Protein 3GMY (pdb70)

B-factor: mean 11.04, std 7.56, range [2.03, 49.95]

Organism: Streptomyces clavuligerus (NCBI:txid1901)

Solvent-accessible surface area: 13844 Å² total

Nearest PDB structures (foldseek):
  3gmy-assembly2_B  TM=1.002E+00  e=1.169E-27  Streptomyces clavuligerus
  3gmw-assembly1_B  TM=9.503E-01  e=1.373E-15  Streptomyces exfoliatus
  3e2k-assembly2_C  TM=8.449E-01  e=1.533E-11  Streptomyces clavuligerus
  2g2u-assembly1_B  TM=8.322E-01  e=1.092E-11  Streptomyces clavuligerus
  3e2k-assembly1_D  TM=8.344E-01  e=2.277E-11  Streptomyces clavuligerus

Secondary structure (DSSP, 8-state):
-----HHHHHH-----HHHHHHHHTHHHHEEE-SS-EEEESSS-TTSSEEEEEE-TTS-EEEEE---S--SS---HHHHTT-----HHHHHHHS-GGG-EEEEEE-TTTTS--S-EEEEEEESSSSTT--EEEEEEETTEEEEEEESS--/-----HHHHHH-----HHHHHHHHTHHHHEEE-SS-EEEESSS-TTSSEEEEEE-TTS-EEEEE---S--SS---HHHHHT-----HHHHHHHS-GGG-EEEEEE-TTTTS-TT-EEEEEEESSSSTT--EEEEEEETTEEEEEEEES--

Structure (mmCIF, N/CA/C/O backbone):
data_3GMY
#
_entry.id   3GMY
#
_cell.length_a   101.167
_cell.length_b   67.195
_cell.length_c   41.208
_cell.angle_alpha   90.00
_cell.angle_beta   90.00
_cell.angle_gamma   90.00
#
_symmetry.space_group_name_H-M   'P 21 21 21'
#
loop_
_entity.id
_entity.type
_entity.pdbx_description
1 polymer BLP
2 water water
#
loop_
_atom_site.group_PDB
_atom_site.id
_atom_site.type_symbol
_atom_site.label_atom_id
_atom_site.label_alt_id
_atom_site.label_comp_id
_atom_site.label_asym_id
_atom_site.label_entity_id
_atom_site.label_seq_id
_atom_site.pdbx_PDB_ins_code
_atom_site.Cartn_x
_atom_site.Cartn_y
_atom_site.Cartn_z
_atom_site.occupancy
_atom_site.B_iso_or_equiv
_atom_site.auth_seq_id
_atom_site.auth_comp_id
_atom_site.auth_asym_id
_atom_site.auth_atom_id
_atom_site.pdbx_PDB_model_num
ATOM 1 N N . TYR A 1 1 ? -1.995 -9.057 7.138 1.00 14.72 1 TYR A N 1
ATOM 2 C CA . TYR A 1 1 ? -1.913 -9.629 5.733 1.00 11.68 1 TYR A CA 1
ATOM 3 C C . TYR A 1 1 ? -2.618 -8.708 4.750 1.00 14.76 1 TYR A C 1
ATOM 4 O O . TYR A 1 1 ? -3.495 -7.907 5.122 1.00 14.27 1 TYR A O 1
ATOM 13 N N . THR A 1 2 ? -2.264 -8.872 3.471 1.00 13.75 2 THR A N 1
ATOM 14 C CA . THR A 1 2 ? -2.760 -8.007 2.418 1.00 12.69 2 THR A CA 1
ATOM 15 C C . THR A 1 2 ? -2.587 -8.560 1.031 1.00 11.91 2 THR A C 1
ATOM 16 O O . THR A 1 2 ? -1.682 -9.350 0.785 1.00 11.26 2 THR A O 1
ATOM 20 N N . GLY A 1 3 ? -3.442 -8.102 0.107 1.00 11.22 3 GLY A N 1
ATOM 21 C CA . GLY A 1 3 ? -3.200 -8.276 -1.323 1.00 11.96 3 GLY A CA 1
ATOM 22 C C . GLY A 1 3 ? -4.079 -9.263 -2.068 1.00 11.36 3 GLY A C 1
ATOM 23 O O . GLY A 1 3 ? -4.029 -9.293 -3.292 1.00 12.64 3 GLY A O 1
ATOM 24 N N . PHE A 1 4 ? -4.852 -10.083 -1.347 1.00 10.65 4 PHE A N 1
ATOM 25 C CA . PHE A 1 4 ? -5.778 -10.986 -2.063 1.00 6.82 4 PHE A CA 1
ATOM 26 C C . PHE A 1 4 ? -6.899 -10.222 -2.755 1.00 8.76 4 PHE A C 1
ATOM 27 O O . PHE A 1 4 ? -7.522 -9.360 -2.123 1.00 12.00 4 PHE A O 1
ATOM 35 N N . THR A 1 5 ? -7.206 -10.575 -4.006 1.00 8.38 5 THR A N 1
ATOM 36 C CA . THR A 1 5 ? -8.143 -9.791 -4.855 1.00 5.89 5 THR A CA 1
ATOM 37 C C . THR A 1 5 ? -9.146 -10.714 -5.532 1.00 5.96 5 THR A C 1
ATOM 38 O O . THR A 1 5 ? -8.925 -11.945 -5.595 1.00 5.52 5 THR A O 1
ATOM 42 N N . PRO A 1 6 ? -10.218 -10.137 -6.077 1.00 5.89 6 PRO A N 1
ATOM 43 C CA . PRO A 1 6 ? -11.122 -10.903 -6.902 1.00 4.65 6 PRO A CA 1
ATOM 44 C C . PRO A 1 6 ? -10.404 -11.584 -8.058 1.00 5.15 6 PRO A C 1
ATOM 45 O O . PRO A 1 6 ? -10.745 -12.751 -8.375 1.00 4.22 6 PRO A O 1
ATOM 49 N N . GLU A 1 7 ? -9.392 -10.920 -8.670 1.00 4.55 7 GLU A N 1
ATOM 50 C CA . GLU A 1 7 ? -8.727 -11.485 -9.857 1.00 4.19 7 GLU A CA 1
ATOM 51 C C . GLU A 1 7 ? -7.965 -12.756 -9.402 1.00 5.03 7 GLU A C 1
ATOM 52 O O . GLU A 1 7 ? -7.909 -13.750 -10.141 1.00 4.86 7 GLU A O 1
ATOM 58 N N . ARG A 1 8 ? -7.361 -12.729 -8.223 1.00 4.30 8 ARG A N 1
ATOM 59 C CA . ARG A 1 8 ? -6.714 -13.957 -7.689 1.00 4.11 8 ARG A CA 1
ATOM 60 C C . ARG A 1 8 ? -7.695 -15.105 -7.428 1.00 4.69 8 ARG A C 1
ATOM 61 O O . ARG A 1 8 ? -7.405 -16.291 -7.732 1.00 4.61 8 ARG A O 1
ATOM 69 N N . TYR A 1 9 ? -8.847 -14.767 -6.894 1.00 4.36 9 TYR A N 1
ATOM 70 C CA . TYR A 1 9 ? -9.842 -15.786 -6.564 1.00 4.88 9 TYR A CA 1
ATOM 71 C C . TYR A 1 9 ? -10.316 -16.424 -7.869 1.00 4.29 9 TYR A C 1
ATOM 72 O O . TYR A 1 9 ? -10.575 -17.661 -7.899 1.00 4.39 9 TYR A O 1
ATOM 81 N N . ASN A 1 10 ? -10.434 -15.641 -8.956 1.00 3.97 10 ASN A N 1
ATOM 82 C CA . ASN A 1 10 ? -10.920 -16.169 -10.200 1.00 4.83 10 ASN A CA 1
ATOM 83 C C . ASN A 1 10 ? -9.839 -17.025 -10.852 1.00 5.00 10 ASN A C 1
ATOM 84 O O . ASN A 1 10 ? -10.170 -17.956 -11.599 1.00 5.94 10 ASN A O 1
ATOM 89 N N . LYS A 1 11 ? -8.562 -16.758 -10.569 1.00 5.30 11 LYS A N 1
ATOM 90 C CA . LYS A 1 11 ? -7.501 -17.572 -11.133 1.00 5.59 11 LYS A CA 1
ATOM 91 C C . LYS A 1 11 ? -7.430 -18.987 -10.501 1.00 6.11 11 LYS A C 1
ATOM 92 O O . LYS A 1 11 ? -6.949 -19.940 -11.126 1.00 6.85 11 LYS A O 1
ATOM 98 N N . ILE A 1 12 ? -7.862 -19.099 -9.267 1.00 4.71 12 ILE A N 1
ATOM 99 C CA . ILE A 1 12 ? -7.746 -20.335 -8.477 1.00 4.23 12 ILE A CA 1
ATOM 100 C C . ILE A 1 12 ? -8.827 -21.326 -8.859 1.00 3.84 12 ILE A C 1
ATOM 101 O O . ILE A 1 12 ? -9.990 -20.950 -8.928 1.00 6.74 12 ILE A O 1
ATOM 106 N N . GLN A 1 13 ? -8.431 -22.573 -9.098 1.00 3.29 13 GLN A N 1
ATOM 107 C CA . GLN A 1 13 ? -9.334 -23.523 -9.684 1.00 5.39 13 GLN A CA 1
ATOM 108 C C . GLN A 1 13 ? -9.349 -24.838 -8.938 1.00 5.40 13 GLN A C 1
ATOM 109 O O . GLN A 1 13 ? -8.417 -25.217 -8.213 1.00 4.90 13 GLN A O 1
ATOM 115 N N . PHE A 1 14 ? -10.438 -25.566 -9.126 1.00 5.47 14 PHE A N 1
ATOM 116 C CA . PHE A 1 14 ? -10.606 -26.822 -8.332 1.00 3.91 14 PHE A CA 1
ATOM 117 C C . PHE A 1 14 ? -9.558 -27.818 -8.789 1.00 4.92 14 PHE A C 1
ATOM 118 O O . PHE A 1 14 ? -9.123 -27.766 -9.934 1.00 4.06 14 PHE A O 1
ATOM 126 N N . GLY A 1 15 ? -9.118 -28.656 -7.849 1.00 4.84 15 GLY A N 1
ATOM 127 C CA . GLY A 1 15 ? -8.056 -29.654 -8.046 1.00 4.45 15 GLY A CA 1
ATOM 128 C C . GLY A 1 15 ? -6.684 -29.062 -7.881 1.00 4.20 15 GLY A C 1
ATOM 129 O O . GLY A 1 15 ? -5.681 -29.816 -7.827 1.00 6.41 15 GLY A O 1
ATOM 138 N N . ASP A 1 17 ? -3.327 -28.037 -6.293 1.00 5.15 17 ASP A N 1
ATOM 139 C CA . ASP A 1 17 ? -2.667 -28.399 -5.007 1.00 4.84 17 ASP A CA 1
ATOM 140 C C . ASP A 1 17 ? -2.619 -27.246 -4.033 1.00 5.23 17 ASP A C 1
ATOM 141 O O . ASP A 1 17 ? -2.556 -26.102 -4.443 1.00 4.49 17 ASP A O 1
ATOM 146 N N . ARG A 1 18 ? -2.602 -27.556 -2.753 1.00 6.05 18 ARG A N 1
ATOM 147 C CA . ARG A 1 18 ? -2.554 -26.549 -1.721 1.00 6.00 18 ARG A CA 1
ATOM 148 C C . ARG A 1 18 ? -1.388 -25.621 -1.961 1.00 5.95 18 ARG A C 1
ATOM 149 O O . ARG A 1 18 ? -1.517 -24.435 -1.797 1.00 5.14 18 ARG A O 1
ATOM 157 N N . THR A 1 19 ? -0.239 -26.156 -2.345 1.00 6.45 19 THR A N 1
ATOM 158 C CA . THR A 1 19 ? 0.926 -25.270 -2.632 1.00 6.39 19 THR A CA 1
ATOM 159 C C . THR A 1 19 ? 0.685 -24.302 -3.813 1.00 6.48 19 THR A C 1
ATOM 160 O O . THR A 1 19 ? 1.145 -23.167 -3.772 1.00 7.94 19 THR A O 1
ATOM 164 N N . LEU A 1 20 ? -0.052 -24.702 -4.828 1.00 5.49 20 LEU A N 1
ATOM 165 C CA . LEU A 1 20 ? -0.267 -23.819 -5.973 1.00 6.06 20 LEU A CA 1
ATOM 166 C C . LEU A 1 20 ? -1.309 -22.800 -5.593 1.00 5.46 20 LEU A C 1
ATOM 167 O O . LEU A 1 20 ? -1.158 -21.607 -5.944 1.00 4.99 20 LEU A O 1
ATOM 172 N N . VAL A 1 21 ? -2.344 -23.208 -4.822 1.00 4.82 21 VAL A N 1
ATOM 173 C CA . VAL A 1 21 ? -3.341 -22.217 -4.421 1.00 3.49 21 VAL A CA 1
ATOM 174 C C . VAL A 1 21 ? -2.656 -21.154 -3.559 1.00 4.15 21 VAL A C 1
ATOM 175 O O . VAL A 1 21 ? -2.873 -19.952 -3.710 1.00 4.32 21 VAL A O 1
ATOM 179 N N . TRP A 1 22 ? -1.829 -21.626 -2.632 1.00 5.09 22 TRP A N 1
ATOM 180 C CA . TRP A 1 22 ? -1.091 -20.707 -1.782 1.00 4.05 22 TRP A CA 1
ATOM 181 C C . TRP A 1 22 ? -0.253 -19.735 -2.564 1.00 5.45 22 TRP A C 1
ATOM 182 O O . TRP A 1 22 ? -0.284 -18.524 -2.285 1.00 6.51 22 TRP A O 1
ATOM 193 N N . GLN A 1 23 ? 0.477 -20.201 -3.580 1.00 4.86 23 GLN A N 1
ATOM 194 C CA . GLN A 1 23 ? 1.320 -19.284 -4.305 1.00 6.34 23 GLN A CA 1
ATOM 195 C C . GLN A 1 23 ? 0.468 -18.260 -5.043 1.00 6.45 23 GLN A C 1
ATOM 196 O O . GLN A 1 23 ? 0.731 -17.043 -4.995 1.00 10.10 23 GLN A O 1
ATOM 202 N N . LEU A 1 24 ? -0.543 -18.724 -5.763 1.00 4.33 24 LEU A N 1
ATOM 203 C CA . LEU A 1 24 ? -1.340 -17.792 -6.602 1.00 4.15 24 LEU A CA 1
ATOM 204 C C . LEU A 1 24 ? -2.145 -16.821 -5.759 1.00 5.82 24 LEU A C 1
ATOM 205 O O . LEU A 1 24 ? -2.420 -15.692 -6.205 1.00 6.94 24 LEU A O 1
ATOM 210 N N . ALA A 1 25 ? -2.521 -17.246 -4.536 1.00 4.55 25 ALA A N 1
ATOM 211 C CA . ALA A 1 25 ? -3.236 -16.364 -3.622 1.00 5.70 25 ALA A CA 1
ATOM 212 C C . ALA A 1 25 ? -2.386 -15.269 -2.997 1.00 4.72 25 ALA A C 1
ATOM 213 O O . ALA A 1 25 ? -2.910 -14.235 -2.604 1.00 5.81 25 ALA A O 1
ATOM 215 N N . GLY A 1 26 ? -1.072 -15.470 -2.998 1.00 4.88 26 GLY A N 1
ATOM 216 C CA . GLY A 1 26 ? -0.116 -14.500 -2.506 1.00 5.85 26 GLY A CA 1
ATOM 217 C C . GLY A 1 26 ? 0.644 -14.993 -1.220 1.00 5.41 26 GLY A C 1
ATOM 218 O O . GLY A 1 26 ? 1.386 -14.201 -0.614 1.00 5.81 26 GLY A O 1
ATOM 219 N N . ALA A 1 27 ? 0.498 -16.278 -0.852 1.00 3.62 27 ALA A N 1
ATOM 220 C CA . ALA A 1 27 ? 1.388 -16.953 0.034 1.00 5.83 27 ALA A CA 1
ATOM 221 C C . ALA A 1 27 ? 1.378 -16.255 1.415 1.00 7.50 27 ALA A C 1
ATOM 222 O O . ALA A 1 27 ? 0.321 -15.860 1.880 1.00 8.30 27 ALA A O 1
ATOM 224 N N . ASP A 1 28 ? 2.546 -16.099 2.053 1.00 7.62 28 ASP A N 1
ATOM 225 C CA . ASP A 1 28 ? 2.519 -15.593 3.407 1.00 9.91 28 ASP A CA 1
ATOM 226 C C . ASP A 1 28 ? 2.160 -14.133 3.520 1.00 9.02 28 ASP A C 1
ATOM 227 O O . ASP A 1 28 ? 1.738 -13.654 4.600 1.00 10.61 28 ASP A O 1
ATOM 232 N N . GLN A 1 29 ? 2.431 -13.405 2.443 1.00 7.63 29 GLN A N 1
ATOM 233 C CA . GLN A 1 29 ? 2.051 -11.989 2.412 1.00 8.63 29 GLN A CA 1
ATOM 234 C C . GLN A 1 29 ? 0.536 -11.797 2.555 1.00 6.69 29 GLN A C 1
ATOM 235 O O . GLN A 1 29 ? 0.122 -10.811 3.110 1.00 7.62 29 GLN A O 1
ATOM 241 N N . SER A 1 30 ? -0.279 -12.722 2.024 1.00 7.67 30 SER A N 1
ATOM 242 C CA . SER A 1 30 ? -1.720 -12.473 1.892 1.00 6.80 30 SER A CA 1
ATOM 243 C C . SER A 1 30 ? -2.525 -13.458 2.687 1.00 5.63 30 SER A C 1
ATOM 244 O O . SER A 1 30 ? -3.713 -13.171 2.983 1.00 5.72 30 SER A O 1
ATOM 247 N N . CYS A 1 31 ? -1.905 -14.610 3.035 1.00 5.28 31 CYS A N 1
ATOM 248 C CA . CYS A 1 31 ? -2.694 -15.748 3.569 1.00 7.80 31 CYS A CA 1
ATOM 249 C C . CYS A 1 31 ? -2.217 -16.354 4.871 1.00 8.44 31 CYS A C 1
ATOM 250 O O . CYS A 1 31 ? -1.016 -16.248 5.241 1.00 8.15 31 CYS A O 1
ATOM 253 N N . SER A 1 32 ? -3.172 -16.995 5.558 1.00 9.81 32 SER A N 1
ATOM 254 C CA . SER A 1 32 ? -2.914 -17.706 6.762 1.00 10.28 32 SER A CA 1
ATOM 255 C C . SER A 1 32 ? -3.362 -19.137 6.522 1.00 9.67 32 SER A C 1
ATOM 256 O O . SER A 1 32 ? -4.435 -19.357 5.967 1.00 8.71 32 SER A O 1
ATOM 259 N N . ASP A 1 33 ? -2.540 -20.107 6.900 1.00 9.17 33 ASP A N 1
ATOM 260 C CA . ASP A 1 33 ? -2.927 -21.525 6.746 1.00 10.22 33 ASP A CA 1
ATOM 261 C C . ASP A 1 33 ? -3.423 -21.970 8.110 1.00 11.13 33 ASP A C 1
ATOM 262 O O . ASP A 1 33 ? -2.595 -22.178 9.025 1.00 13.62 33 ASP A O 1
ATOM 267 N N . GLN A 1 34 ? -4.751 -22.068 8.233 1.00 10.92 34 GLN A N 1
ATOM 268 C CA . GLN A 1 34 ? -5.483 -22.487 9.469 1.00 12.58 34 GLN A CA 1
ATOM 269 C C . GLN A 1 34 ? -5.665 -24.034 9.528 1.00 11.57 34 GLN A C 1
ATOM 270 O O . GLN A 1 34 ? -6.369 -24.506 10.417 1.00 11.09 34 GLN A O 1
ATOM 276 N N . VAL A 1 35 ? -5.079 -24.770 8.566 1.00 10.18 35 VAL A N 1
ATOM 277 C CA . VAL A 1 35 ? -5.071 -26.259 8.506 1.00 8.66 35 VAL A CA 1
ATOM 278 C C . VAL A 1 35 ? -6.364 -26.779 7.932 1.00 9.49 35 VAL A C 1
ATOM 279 O O . VAL A 1 35 ? -6.400 -27.302 6.796 1.00 10.13 35 VAL A O 1
ATOM 283 N N . GLU A 1 36 ? -7.467 -26.524 8.634 1.00 10.93 36 GLU A N 1
ATOM 284 C CA . GLU A 1 36 ? -8.800 -26.855 8.158 1.00 12.34 36 GLU A CA 1
ATOM 285 C C . GLU A 1 36 ? -9.149 -26.047 6.850 1.00 9.72 36 GLU A C 1
ATOM 286 O O . GLU A 1 36 ? -9.934 -26.499 6.030 1.00 9.09 36 GLU A O 1
ATOM 292 N N . ARG A 1 37 ? -8.537 -24.868 6.686 1.00 9.17 37 ARG A N 1
ATOM 293 C CA . ARG A 1 37 ? -8.761 -24.009 5.534 1.00 8.02 37 ARG A CA 1
ATOM 294 C C . ARG A 1 37 ? -7.598 -23.015 5.422 1.00 7.69 37 ARG A C 1
ATOM 295 O O . ARG A 1 37 ? -6.786 -22.872 6.389 1.00 9.11 37 ARG A O 1
ATOM 303 N N . ILE A 1 38 ? -7.490 -22.384 4.247 1.00 6.56 38 ILE A N 1
ATOM 304 C CA . ILE A 1 38 ? -6.544 -21.250 4.052 1.00 6.07 38 ILE A CA 1
ATOM 305 C C . ILE A 1 38 ? -7.390 -20.001 3.990 1.00 5.44 38 ILE A C 1
ATOM 306 O O . ILE A 1 38 ? -8.486 -20.020 3.351 1.00 5.47 38 ILE A O 1
ATOM 311 N N . ILE A 1 39 ? -6.972 -18.942 4.699 1.00 6.48 39 ILE A N 1
ATOM 312 C CA . ILE A 1 39 ? -7.729 -17.681 4.635 1.00 5.79 39 ILE A CA 1
ATOM 313 C C . ILE A 1 39 ? -6.838 -16.676 3.985 1.00 6.22 39 ILE A C 1
ATOM 314 O O . ILE A 1 39 ? -5.705 -16.544 4.414 1.00 6.23 39 ILE A O 1
ATOM 319 N N . CYS A 1 40 ? -7.319 -15.989 2.947 1.00 4.85 40 CYS A N 1
ATOM 320 C CA . CYS A 1 40 ? -6.447 -15.013 2.298 1.00 5.33 40 CYS A CA 1
ATOM 321 C C . CYS A 1 40 ? -7.167 -13.649 2.303 1.00 6.97 40 CYS A C 1
ATOM 322 O O . CYS A 1 40 ? -8.328 -13.551 1.886 1.00 7.57 40 CYS A O 1
ATOM 325 N N . TYR A 1 41 ? -6.458 -12.603 2.689 1.00 8.34 41 TYR A N 1
ATOM 326 C CA . TYR A 1 41 ? -7.074 -11.290 2.988 1.00 8.42 41 TYR A CA 1
ATOM 327 C C . TYR A 1 41 ? -6.752 -10.262 1.929 1.00 9.33 41 TYR A C 1
ATOM 328 O O . TYR A 1 41 ? -5.583 -10.171 1.407 1.00 7.69 41 TYR A O 1
ATOM 337 N N . ASN A 1 42 ? -7.775 -9.496 1.577 1.00 7.10 42 ASN A N 1
ATOM 338 C CA . ASN A 1 42 ? -7.551 -8.340 0.726 1.00 9.49 42 ASN A CA 1
ATOM 339 C C . ASN A 1 42 ? -6.625 -7.249 1.298 1.00 10.67 42 ASN A C 1
ATOM 340 O O . ASN A 1 42 ? -5.789 -6.645 0.613 1.00 11.63 42 ASN A O 1
ATOM 345 N N . ASN A 1 43 ? -6.799 -6.963 2.574 1.00 11.58 43 ASN A N 1
ATOM 346 C CA . ASN A 1 43 ? -5.988 -5.904 3.155 1.00 14.78 43 ASN A CA 1
ATOM 347 C C . ASN A 1 43 ? -5.873 -6.227 4.653 1.00 16.03 43 ASN A C 1
ATOM 348 O O . ASN A 1 43 ? -6.467 -7.200 5.124 1.00 14.18 43 ASN A O 1
ATOM 353 N N . PRO A 1 44 ? -5.089 -5.417 5.409 1.00 18.78 44 PRO A N 1
ATOM 354 C CA . PRO A 1 44 ? -4.829 -5.671 6.851 1.00 19.33 44 PRO A CA 1
ATOM 355 C C . PRO A 1 44 ? -6.041 -5.730 7.773 1.00 21.25 44 PRO A C 1
ATOM 356 O O . PRO A 1 44 ? -5.940 -6.286 8.912 1.00 23.29 44 PRO A O 1
ATOM 360 N N . ASP A 1 45 ? -7.153 -5.167 7.321 1.00 20.83 45 ASP A N 1
ATOM 361 C CA . ASP A 1 45 ? -8.435 -5.318 8.000 1.00 20.97 45 ASP A CA 1
ATOM 362 C C . ASP A 1 45 ? -8.926 -6.742 7.728 1.00 20.85 45 ASP A C 1
ATOM 363 O O . ASP A 1 45 ? -9.326 -7.138 6.585 1.00 18.66 45 ASP A O 1
ATOM 368 N N . HIS A 1 46 ? -8.870 -7.535 8.763 1.00 21.46 46 HIS A N 1
ATOM 369 C CA . HIS A 1 46 ? -9.048 -8.957 8.578 1.00 21.92 46 HIS A CA 1
ATOM 370 C C . HIS A 1 46 ? -10.529 -9.314 8.736 1.00 20.90 46 HIS A C 1
ATOM 371 O O . HIS A 1 46 ? -10.925 -10.479 8.630 1.00 19.76 46 HIS A O 1
ATOM 378 N N . TYR A 1 47 ? -11.325 -8.267 9.001 1.00 19.51 47 TYR A N 1
ATOM 379 C CA . TYR A 1 47 ? -12.806 -8.290 8.770 1.00 17.31 47 TYR A CA 1
ATOM 380 C C . TYR A 1 47 ? -13.177 -7.901 7.324 1.00 16.58 47 TYR A C 1
ATOM 381 O O . TYR A 1 47 ? -14.374 -8.005 6.962 1.00 16.68 47 TYR A O 1
ATOM 390 N N . GLY A 1 48 ? -12.180 -7.508 6.480 1.00 13.45 48 GLY A N 1
ATOM 391 C CA . GLY A 1 48 ? -12.433 -7.029 5.122 1.00 12.73 48 GLY A CA 1
ATOM 392 C C . GLY A 1 48 ? -12.592 -8.189 4.178 1.00 9.42 48 GLY A C 1
ATOM 393 O O . GLY A 1 48 ? -12.649 -9.362 4.593 1.00 12.01 48 GLY A O 1
ATOM 394 N N . PRO A 1 49 ? -12.634 -7.890 2.883 1.00 9.46 49 PRO A N 1
ATOM 395 C CA . PRO A 1 49 ? -12.817 -8.908 1.896 1.00 7.61 49 PRO A CA 1
ATOM 396 C C . PRO A 1 49 ? -11.741 -10.020 1.999 1.00 7.54 49 PRO A C 1
ATOM 397 O O . PRO A 1 49 ? -10.558 -9.742 2.263 1.00 8.05 49 PRO A O 1
ATOM 401 N N . GLN A 1 50 ? -12.167 -11.268 1.808 1.00 6.27 50 GLN A N 1
ATOM 402 C CA . GLN A 1 50 ? -11.264 -12.392 1.956 1.00 5.59 50 GLN A CA 1
ATOM 403 C C . GLN A 1 50 ? -11.850 -13.583 1.257 1.00 6.82 50 GLN A C 1
ATOM 404 O O . GLN A 1 50 ? -13.083 -13.700 1.088 1.00 6.86 50 GLN A O 1
ATOM 410 N N . GLY A 1 51 ? -10.933 -14.454 0.809 1.00 7.82 51 GLY A N 1
ATOM 411 C CA . GLY A 1 51 ? -11.286 -15.764 0.249 1.00 6.25 51 GLY A CA 1
ATOM 412 C C . GLY A 1 51 ? -10.855 -16.850 1.220 1.00 6.42 51 GLY A C 1
ATOM 413 O O . GLY A 1 51 ? -9.782 -16.803 1.820 1.00 7.61 51 GLY A O 1
ATOM 414 N N . HIS A 1 52 ? -11.630 -17.915 1.295 1.00 6.11 52 HIS A N 1
ATOM 415 C CA . HIS A 1 52 ? -11.220 -19.119 1.995 1.00 6.02 52 HIS A CA 1
ATOM 416 C C . HIS A 1 52 ? -11.190 -20.330 1.100 1.00 5.20 52 HIS A C 1
ATOM 417 O O . HIS A 1 52 ? -12.028 -20.495 0.125 1.00 4.81 52 HIS A O 1
ATOM 424 N N . PHE A 1 53 ? -10.207 -21.185 1.349 1.00 3.50 53 PHE A N 1
ATOM 425 C CA . PHE A 1 53 ? -10.016 -22.345 0.451 1.00 3.61 53 PHE A CA 1
ATOM 426 C C . PHE A 1 53 ? -9.846 -23.609 1.235 1.00 4.17 53 PHE A C 1
ATOM 427 O O . PHE A 1 53 ? -9.192 -23.569 2.291 1.00 5.68 53 PHE A O 1
ATOM 435 N N . PHE A 1 54 ? -10.506 -24.692 0.771 1.00 2.41 54 PHE A N 1
ATOM 436 C CA . PHE A 1 54 ? -10.480 -25.938 1.503 1.00 4.89 54 PHE A CA 1
ATOM 437 C C . PHE A 1 54 ? -10.129 -27.043 0.521 1.00 2.79 54 PHE A C 1
ATOM 438 O O . PHE A 1 54 ? -10.385 -27.037 -0.761 1.00 3.95 54 PHE A O 1
ATOM 446 N N . PHE A 1 55 ? -9.466 -28.025 1.125 1.00 3.92 55 PHE A N 1
ATOM 447 C CA . PHE A 1 55 ? -8.827 -29.134 0.460 1.00 4.01 55 PHE A CA 1
ATOM 448 C C . PHE A 1 55 ? -9.335 -30.509 0.821 1.00 3.17 55 PHE A C 1
ATOM 449 O O . PHE A 1 55 ? -9.777 -30.702 1.956 1.00 6.19 55 PHE A O 1
ATOM 457 N N . ASN A 1 56 ? -9.282 -31.448 -0.138 1.00 5.94 56 ASN A N 1
ATOM 458 C CA . ASN A 1 56 ? -9.566 -32.828 0.210 1.00 5.52 56 ASN A CA 1
ATOM 459 C C . ASN A 1 56 ? -8.373 -33.466 0.912 1.00 7.40 56 ASN A C 1
ATOM 460 O O . ASN A 1 56 ? -7.378 -32.787 1.224 1.00 7.26 56 ASN A O 1
ATOM 465 N N . ALA A 1 57 ? -8.493 -34.754 1.222 1.00 7.32 57 ALA A N 1
ATOM 466 C CA . ALA A 1 57 ? -7.437 -35.476 1.977 1.00 7.30 57 ALA A CA 1
ATOM 467 C C . ALA A 1 57 ? -6.127 -35.495 1.227 1.00 7.78 57 ALA A C 1
ATOM 468 O O . ALA A 1 57 ? -5.046 -35.554 1.830 1.00 9.56 57 ALA A O 1
ATOM 470 N N . ALA A 1 58 ? -6.226 -35.407 -0.078 1.00 6.55 58 ALA A N 1
ATOM 471 C CA . ALA A 1 58 ? -5.083 -35.372 -0.938 1.00 7.57 58 ALA A CA 1
ATOM 472 C C . ALA A 1 58 ? -4.474 -33.965 -1.159 1.00 7.33 58 ALA A C 1
ATOM 473 O O . ALA A 1 58 ? -3.549 -33.818 -2.059 1.00 5.42 58 ALA A O 1
ATOM 475 N N . ASP A 1 59 ? -4.968 -32.989 -0.364 1.00 4.83 59 ASP A N 1
ATOM 476 C CA . ASP A 1 59 ? -4.509 -31.596 -0.448 1.00 4.90 59 ASP A CA 1
ATOM 477 C C . ASP A 1 59 ? -4.797 -30.942 -1.851 1.00 5.48 59 ASP A C 1
ATOM 478 O O . ASP A 1 59 ? -4.030 -30.038 -2.270 1.00 6.34 59 ASP A O 1
ATOM 483 N N . LYS A 1 60 ? -5.904 -31.323 -2.525 1.00 4.02 60 LYS A N 1
ATOM 484 C CA . LYS A 1 60 ? -6.316 -30.664 -3.776 1.00 3.45 60 LYS A CA 1
ATOM 485 C C . LYS A 1 60 ? -7.573 -29.797 -3.470 1.00 4.44 60 LYS A C 1
ATOM 486 O O . LYS A 1 60 ? -8.426 -30.153 -2.647 1.00 3.92 60 LYS A O 1
ATOM 492 N N . LEU A 1 61 ? -7.663 -28.640 -4.100 1.00 3.55 61 LEU A N 1
ATOM 493 C CA . LEU A 1 61 ? -8.795 -27.761 -3.824 1.00 3.82 61 LEU A CA 1
ATOM 494 C C . LEU A 1 61 ? -10.154 -28.335 -4.185 1.00 3.73 61 LEU A C 1
ATOM 495 O O . LEU A 1 61 ? -10.434 -28.744 -5.322 1.00 2.65 61 LEU A O 1
ATOM 500 N N . ILE A 1 62 ? -11.054 -28.330 -3.227 1.00 2.71 62 ILE A N 1
ATOM 501 C CA . ILE A 1 62 ? -12.397 -28.778 -3.482 1.00 2.20 62 ILE A CA 1
ATOM 502 C C . ILE A 1 62 ? -13.455 -27.715 -3.133 1.00 3.21 62 ILE A C 1
ATOM 503 O O . ILE A 1 62 ? -14.688 -27.964 -3.285 1.00 4.41 62 ILE A O 1
ATOM 508 N N . HIS A 1 63 ? -13.036 -26.566 -2.587 1.00 5.83 63 HIS A N 1
ATOM 509 C CA . HIS A 1 63 ? -14.042 -25.637 -1.920 1.00 5.19 63 HIS A CA 1
ATOM 510 C C . HIS A 1 63 ? -13.497 -24.202 -1.860 1.00 4.13 63 HIS A C 1
ATOM 511 O O . HIS A 1 63 ? -12.407 -23.950 -1.324 1.00 4.57 63 HIS A O 1
ATOM 518 N N . LYS A 1 64 ? -14.266 -23.293 -2.469 1.00 4.13 64 LYS A N 1
ATOM 519 C CA . LYS A 1 64 ? -13.947 -21.842 -2.530 1.00 2.99 64 LYS A CA 1
ATOM 520 C C . LYS A 1 64 ? -15.066 -21.118 -1.848 1.00 3.39 64 LYS A C 1
ATOM 521 O O . LYS A 1 64 ? -16.192 -21.414 -2.106 1.00 5.22 64 LYS A O 1
ATOM 527 N N . ARG A 1 65 ? -14.736 -20.222 -0.912 1.00 5.72 65 ARG A N 1
ATOM 528 C CA . ARG A 1 65 ? -15.679 -19.378 -0.144 1.00 2.97 65 ARG A CA 1
ATOM 529 C C . ARG A 1 65 ? -15.183 -17.961 -0.192 1.00 2.94 65 ARG A C 1
ATOM 530 O O . ARG A 1 65 ? -13.981 -17.744 -0.191 1.00 3.31 65 ARG A O 1
ATOM 538 N N . GLN A 1 66 ? -16.059 -16.977 -0.300 1.00 2.17 66 GLN A N 1
ATOM 539 C CA . GLN A 1 66 ? -15.629 -15.569 -0.409 1.00 5.59 66 GLN A CA 1
ATOM 540 C C . GLN A 1 66 ? -16.643 -14.730 0.307 1.00 5.63 66 GLN A C 1
ATOM 541 O O . GLN A 1 66 ? -17.864 -15.010 0.236 1.00 5.34 66 GLN A O 1
ATOM 555 N N . GLU A 1 68 ? -17.330 -10.620 0.672 1.00 9.11 68 GLU A N 1
ATOM 556 C CA . GLU A 1 68 ? -17.104 -9.268 0.075 1.00 11.37 68 GLU A CA 1
ATOM 557 C C . GLU A 1 68 ? -16.110 -9.090 -1.054 1.00 10.01 68 GLU A C 1
ATOM 558 O O . GLU A 1 68 ? -15.678 -7.950 -1.343 1.00 8.20 68 GLU A O 1
ATOM 564 N N . LEU A 1 69 ? -15.717 -10.192 -1.686 1.00 8.38 69 LEU A N 1
ATOM 565 C CA . LEU A 1 69 ? -14.971 -10.045 -2.892 1.00 7.55 69 LEU A CA 1
ATOM 566 C C . LEU A 1 69 ? -15.941 -9.830 -3.997 1.00 5.35 69 LEU A C 1
ATOM 567 O O . LEU A 1 69 ? -15.613 -9.076 -4.928 1.00 8.17 69 LEU A O 1
ATOM 572 N N . PHE A 1 70 ? -17.139 -10.458 -3.904 1.00 5.78 70 PHE A N 1
ATOM 573 C CA . PHE A 1 70 ? -18.195 -10.323 -4.918 1.00 4.82 70 PHE A CA 1
ATOM 574 C C . PHE A 1 70 ? -19.510 -10.175 -4.181 1.00 5.79 70 PHE A C 1
ATOM 575 O O . PHE A 1 70 ? -20.336 -11.112 -4.131 1.00 5.42 70 PHE A O 1
ATOM 583 N N . PRO A 1 71 ? -19.726 -9.012 -3.609 1.00 6.03 71 PRO A N 1
ATOM 584 C CA . PRO A 1 71 ? -20.937 -8.869 -2.870 1.00 7.45 71 PRO A CA 1
ATOM 585 C C . PRO A 1 71 ? -22.206 -8.849 -3.750 1.00 6.52 71 PRO A C 1
ATOM 586 O O . PRO A 1 71 ? -22.126 -8.556 -4.915 1.00 7.84 71 PRO A O 1
ATOM 590 N N . ALA A 1 72 ? -23.369 -9.144 -3.163 1.00 7.65 72 ALA A N 1
ATOM 591 C CA . ALA A 1 72 ? -24.679 -9.041 -3.812 1.00 5.78 72 ALA A CA 1
ATOM 592 C C . ALA A 1 72 ? -24.795 -7.600 -4.288 1.00 5.74 72 ALA A C 1
ATOM 593 O O . ALA A 1 72 ? -24.618 -6.684 -3.512 1.00 8.49 72 AL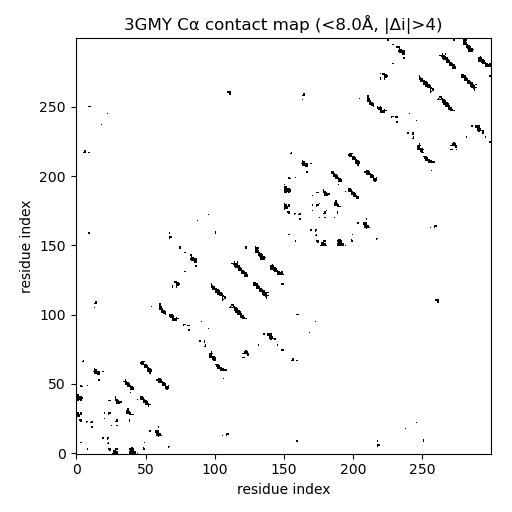A A O 1
ATOM 595 N N . PRO A 1 73 ? -25.017 -7.382 -5.589 1.00 7.01 73 PRO A N 1
ATOM 596 C CA . PRO A 1 73 ? -24.916 -5.968 -6.058 1.00 7.52 73 PRO A CA 1
ATOM 597 C C . PRO A 1 73 ? -26.113 -5.078 -5.709 1.00 8.62 73 PRO A C 1
ATOM 598 O O . PRO A 1 73 ? -25.957 -3.855 -5.572 1.00 8.39 73 PRO A O 1
ATOM 602 N N . LYS A 1 74 ? -27.296 -5.685 -5.599 1.00 7.51 74 LYS A N 1
ATOM 603 C CA . LYS A 1 74 ? -28.494 -4.959 -5.188 1.00 9.61 74 LYS A CA 1
ATOM 604 C C . LYS A 1 74 ? -29.261 -5.702 -4.044 1.00 8.86 74 LYS A C 1
ATOM 605 O O . LYS A 1 74 ? -30.241 -6.399 -4.247 1.00 8.92 74 LYS A O 1
ATOM 611 N N . PRO A 1 75 ? -28.804 -5.545 -2.823 1.00 9.47 75 PRO A N 1
ATOM 612 C CA . PRO A 1 75 ? -29.441 -6.281 -1.719 1.00 10.07 75 PRO A CA 1
ATOM 613 C C . PRO A 1 75 ? -30.819 -5.742 -1.393 1.00 10.69 75 PRO A C 1
ATOM 614 O O . PRO A 1 75 ? -30.978 -4.574 -1.049 1.00 11.07 75 PRO A O 1
ATOM 618 N N . THR A 1 76 ? -31.794 -6.624 -1.507 1.00 10.36 76 THR A N 1
ATOM 619 C CA . THR A 1 76 ? -33.214 -6.274 -1.404 1.00 12.17 76 THR A CA 1
ATOM 620 C C . THR A 1 76 ? -33.997 -7.404 -0.706 1.00 11.49 76 THR A C 1
ATOM 621 O O . THR A 1 76 ? -35.226 -7.425 -0.708 1.00 12.67 76 THR A O 1
ATOM 633 N N . ARG A 1 78 ? -36.196 -9.853 1.437 1.00 8.95 78 ARG A N 1
ATOM 634 C CA . ARG A 1 78 ? -37.271 -9.547 2.345 1.00 10.02 78 ARG A CA 1
ATOM 635 C C . ARG A 1 78 ? -37.880 -10.844 2.705 1.00 9.56 78 ARG A C 1
ATOM 636 O O . ARG A 1 78 ? -37.655 -11.843 1.996 1.00 6.78 78 ARG A O 1
ATOM 644 N N . LEU A 1 79 ? -38.637 -10.848 3.809 1.00 8.20 79 LEU A N 1
ATOM 645 C CA . LEU A 1 79 ? -39.175 -12.126 4.282 1.00 7.59 79 LEU A CA 1
ATOM 646 C C . LEU A 1 79 ? -40.203 -12.748 3.311 1.00 9.67 79 LEU A C 1
ATOM 647 O O . LEU A 1 79 ? -40.254 -13.999 3.124 1.00 9.99 79 LEU A O 1
ATOM 652 N N . ALA A 1 80 ? -41.017 -11.913 2.638 1.00 9.55 80 ALA A N 1
ATOM 653 C CA . ALA A 1 80 ? -42.008 -12.444 1.715 1.00 9.69 80 ALA A CA 1
ATOM 654 C C . ALA A 1 80 ? -41.293 -13.187 0.639 1.00 7.52 80 ALA A C 1
ATOM 655 O O . ALA A 1 80 ? -41.795 -14.199 0.179 1.00 8.20 80 ALA A O 1
ATOM 657 N N . THR A 1 81 ? -40.150 -12.659 0.208 1.00 6.79 81 THR A N 1
ATOM 658 C CA . THR A 1 81 ? -39.318 -13.336 -0.841 1.00 7.19 81 THR A CA 1
ATOM 659 C C . THR A 1 81 ? -38.756 -14.671 -0.326 1.00 6.35 81 THR A C 1
ATOM 660 O O . THR A 1 81 ? -38.836 -15.697 -1.022 1.00 6.68 81 THR A O 1
ATOM 664 N N . TYR A 1 82 ? -38.277 -14.696 0.945 1.00 7.02 82 TYR A N 1
ATOM 665 C CA . TYR A 1 82 ? -37.747 -15.918 1.523 1.00 5.70 82 TYR A CA 1
ATOM 666 C C . TYR A 1 82 ? -38.880 -16.968 1.547 1.00 5.46 82 TYR A C 1
ATOM 667 O O . TYR A 1 82 ? -38.662 -18.097 1.298 1.00 5.06 82 TYR A O 1
ATOM 676 N N . ASN A 1 83 ? -40.116 -16.527 1.808 1.00 6.01 83 ASN A N 1
ATOM 677 C CA . ASN A 1 83 ? -41.260 -17.409 1.958 1.00 7.44 83 ASN A CA 1
ATOM 678 C C . ASN A 1 83 ? -41.780 -18.000 0.621 1.00 8.52 83 ASN A C 1
ATOM 679 O O . ASN A 1 83 ? -42.580 -18.959 0.598 1.00 11.25 83 ASN A O 1
ATOM 684 N N . LYS A 1 84 ? -41.286 -17.469 -0.497 1.00 6.20 84 LYS A N 1
ATOM 685 C CA . LYS A 1 84 ? -41.567 -18.072 -1.820 1.00 5.62 84 LYS A CA 1
ATOM 686 C C . LYS A 1 84 ? -40.751 -19.347 -2.117 1.00 5.81 84 LYS A C 1
ATOM 687 O O . LYS A 1 84 ? -41.056 -20.068 -3.060 1.00 7.36 84 LYS A O 1
ATOM 693 N N . THR A 1 85 ? -39.674 -19.558 -1.373 1.00 4.37 85 THR A N 1
ATOM 694 C CA . THR A 1 85 ? -38.770 -20.676 -1.603 1.00 4.16 85 THR A CA 1
ATOM 695 C C . THR A 1 85 ? -39.150 -21.939 -0.794 1.00 5.77 85 THR A C 1
ATOM 696 O O . THR A 1 85 ? -39.736 -21.884 0.310 1.00 5.99 85 THR A O 1
ATOM 700 N N . GLN A 1 86 ? -38.752 -23.096 -1.318 1.00 5.93 86 GLN A N 1
ATOM 701 C CA . GLN A 1 86 ? -38.946 -24.330 -0.631 1.00 6.50 86 GLN A CA 1
ATOM 702 C C . GLN A 1 86 ? -37.870 -25.319 -1.088 1.00 5.44 86 GLN A C 1
ATOM 703 O O . GLN A 1 86 ? -37.448 -25.314 -2.288 1.00 5.87 86 GLN A O 1
ATOM 709 N N . THR A 1 87 ? -37.416 -26.161 -0.157 1.00 5.26 87 THR A N 1
ATOM 710 C CA . THR A 1 87 ? -36.469 -27.167 -0.520 1.00 4.93 87 THR A CA 1
ATOM 711 C C . THR A 1 87 ? -37.059 -28.036 -1.635 1.00 5.26 87 THR A C 1
ATOM 712 O O . THR A 1 87 ? -38.296 -28.291 -1.620 1.00 7.32 87 THR A O 1
ATOM 716 N N . GLY A 1 88 ? -36.230 -28.540 -2.556 1.00 6.02 88 GLY A N 1
ATOM 717 C CA . GLY A 1 88 ? -36.666 -29.323 -3.693 1.00 6.38 88 GLY A CA 1
ATOM 718 C C . GLY A 1 88 ? -36.715 -28.521 -5.002 1.00 5.11 88 GLY A C 1
ATOM 719 O O . GLY A 1 88 ? -36.737 -29.062 -6.116 1.00 6.68 88 GLY A O 1
ATOM 728 N N . THR A 1 90 ? -35.528 -26.375 -8.166 1.00 4.22 90 THR A N 1
ATOM 729 C CA . THR A 1 90 ? -34.330 -26.328 -8.978 1.00 4.25 90 THR A CA 1
ATOM 730 C C . THR A 1 90 ? -33.739 -24.909 -8.892 1.00 5.26 90 THR A C 1
ATOM 731 O O . THR A 1 90 ? -34.440 -23.965 -8.503 1.00 5.37 90 THR A O 1
ATOM 735 N N . GLU A 1 91 ? -32.513 -24.729 -9.339 1.00 6.87 91 GLU A N 1
ATOM 736 C CA . GLU A 1 91 ? -31.951 -23.370 -9.325 1.00 5.75 91 GLU A CA 1
ATOM 737 C C . GLU A 1 91 ? -32.836 -22.435 -10.177 1.00 6.31 91 GLU A C 1
ATOM 738 O O . GLU A 1 91 ? -33.074 -21.264 -9.800 1.00 7.44 91 GLU A O 1
ATOM 744 N N . ALA A 1 92 ? -33.344 -22.921 -11.302 1.00 6.73 92 ALA A N 1
ATOM 745 C CA . ALA A 1 92 ? -34.205 -22.021 -12.128 1.00 6.85 92 ALA A CA 1
ATOM 746 C C . ALA A 1 92 ? -35.462 -21.566 -11.386 1.00 6.08 92 ALA A C 1
ATOM 747 O O . ALA A 1 92 ? -35.913 -20.386 -11.469 1.00 6.49 92 ALA A O 1
ATOM 749 N N . GLN A 1 93 ? -36.061 -22.504 -10.675 1.00 5.90 93 GLN A N 1
ATOM 750 C CA . GLN A 1 93 ? -37.291 -22.165 -9.999 1.00 4.44 93 GLN A CA 1
ATOM 751 C C . GLN A 1 93 ? -36.950 -21.162 -8.910 1.00 5.05 93 GLN A C 1
ATOM 752 O O . GLN A 1 93 ? -37.710 -20.172 -8.670 1.00 5.64 93 GLN A O 1
ATOM 758 N N . PHE A 1 94 ? -35.829 -21.404 -8.225 1.00 3.76 94 PHE A N 1
ATOM 759 C CA . PHE A 1 94 ? -35.357 -20.464 -7.201 1.00 2.57 94 PHE A CA 1
ATOM 760 C C . PHE A 1 94 ? -35.097 -19.067 -7.747 1.00 3.97 94 PHE A C 1
ATOM 761 O O . PHE A 1 94 ? -35.597 -18.088 -7.171 1.00 4.43 94 PHE A O 1
ATOM 769 N N . TRP A 1 95 ? -34.411 -18.952 -8.894 1.00 5.94 95 TRP A N 1
ATOM 770 C CA . TRP A 1 95 ? -34.050 -17.607 -9.347 1.00 4.56 95 TRP A CA 1
ATOM 771 C C . TRP A 1 95 ? -35.279 -16.879 -9.901 1.00 6.86 95 TRP A C 1
ATOM 772 O O . TRP A 1 95 ? -35.277 -15.671 -10.088 1.00 9.15 95 TRP A O 1
ATOM 783 N N . ALA A 1 96 ? -36.353 -17.617 -10.149 1.00 6.58 96 ALA A N 1
ATOM 784 C CA . ALA A 1 96 ? -37.608 -16.954 -10.556 1.00 8.48 96 ALA A CA 1
ATOM 785 C C . ALA A 1 96 ? -38.297 -16.345 -9.396 1.00 9.53 96 ALA A C 1
ATOM 786 O O . ALA A 1 96 ? -39.119 -15.447 -9.604 1.00 10.18 96 ALA A O 1
ATOM 788 N N . ALA A 1 97 ? -37.985 -16.840 -8.168 1.00 9.67 97 ALA A N 1
ATOM 789 C CA . ALA A 1 97 ? -38.581 -16.370 -6.921 1.00 10.21 97 ALA A CA 1
ATOM 790 C C . ALA A 1 97 ? -37.733 -15.314 -6.257 1.00 9.74 97 ALA A C 1
ATOM 791 O O . ALA A 1 97 ? -38.266 -14.403 -5.583 1.00 11.86 97 ALA A O 1
ATOM 793 N N . VAL A 1 98 ? -36.428 -15.442 -6.441 1.00 8.46 98 VAL A N 1
ATOM 794 C CA . VAL A 1 98 ? -35.423 -14.599 -5.757 1.00 8.09 98 VAL A CA 1
ATOM 795 C C . VAL A 1 98 ? -34.527 -13.913 -6.774 1.00 8.05 98 VAL A C 1
ATOM 796 O O . VAL A 1 98 ? -33.955 -14.564 -7.616 1.00 6.42 98 VAL A O 1
ATOM 800 N N . PRO A 1 99 ? -34.447 -12.567 -6.730 1.00 8.53 99 PRO A N 1
ATOM 801 C CA . PRO A 1 99 ? -33.629 -11.908 -7.744 1.00 9.27 99 PRO A CA 1
ATOM 802 C C . PRO A 1 99 ? -32.141 -12.224 -7.601 1.00 6.65 99 PRO A C 1
ATOM 803 O O . PRO A 1 99 ? -31.614 -12.087 -6.511 1.00 7.86 99 PRO A O 1
ATOM 807 N N . SER A 1 100 ? -31.453 -12.573 -8.685 1.00 6.03 100 SER A N 1
ATOM 808 C CA . SER A 1 100 ? -30.044 -12.932 -8.510 1.00 7.68 100 SER A CA 1
ATOM 809 C C . SER A 1 100 ? -29.202 -11.810 -7.918 1.00 7.71 100 SER A C 1
ATOM 810 O O . SER A 1 100 ? -28.244 -12.043 -7.131 1.00 6.03 100 SER A O 1
ATOM 813 N N . ASP A 1 101 ? -29.582 -10.568 -8.259 1.00 9.01 101 ASP A N 1
ATOM 814 C CA . ASP A 1 101 ? -28.778 -9.456 -7.768 1.00 8.36 101 ASP A CA 1
ATOM 815 C C . ASP A 1 101 ? -28.884 -9.250 -6.278 1.00 6.76 101 ASP A C 1
ATOM 816 O O . ASP A 1 101 ? -28.156 -8.459 -5.750 1.00 7.11 101 ASP A O 1
ATOM 821 N N . THR A 1 102 ? -29.799 -9.929 -5.583 1.00 5.80 102 THR A N 1
ATOM 822 C CA . THR A 1 102 ? -29.817 -9.811 -4.112 1.00 5.27 102 THR A CA 1
ATOM 823 C C . THR A 1 102 ? -29.016 -10.857 -3.391 1.00 4.13 102 THR A C 1
ATOM 824 O O . THR A 1 102 ? -29.037 -10.893 -2.171 1.00 5.99 102 THR A O 1
ATOM 828 N N . CYS A 1 103 ? -28.332 -11.722 -4.105 1.00 4.67 103 CYS A N 1
ATOM 829 C CA . CYS A 1 103 ? -27.598 -12.803 -3.473 1.00 5.28 103 CYS A CA 1
ATOM 830 C C . CYS A 1 103 ? -26.114 -12.781 -3.848 1.00 5.85 103 CYS A C 1
ATOM 831 O O . CYS A 1 103 ? -25.768 -12.439 -4.947 1.00 7.90 103 CYS A O 1
ATOM 834 N N . SER A 1 104 ? -25.246 -13.183 -2.913 1.00 5.67 104 SER A N 1
ATOM 835 C CA . SER A 1 104 ? -23.844 -13.337 -3.179 1.00 7.09 104 SER A CA 1
ATOM 836 C C . SER A 1 104 ? -23.540 -14.822 -3.300 1.00 7.07 104 SER A C 1
ATOM 837 O O . SER A 1 104 ? -24.092 -15.639 -2.552 1.00 6.70 104 SER A O 1
ATOM 840 N N . ALA A 1 105 ? -22.705 -15.172 -4.267 1.00 6.15 105 ALA A N 1
ATOM 841 C CA . ALA A 1 105 ? -22.252 -16.552 -4.389 1.00 5.89 105 ALA A CA 1
ATOM 842 C C . ALA A 1 105 ? -21.194 -16.762 -3.313 1.00 4.65 105 ALA A C 1
ATOM 843 O O . ALA A 1 105 ? -20.013 -16.518 -3.486 1.00 5.37 105 ALA A O 1
ATOM 845 N N . LEU A 1 106 ? -21.656 -17.273 -2.206 1.00 5.48 106 LEU A N 1
ATOM 846 C CA . LEU A 1 106 ? -20.845 -17.431 -0.995 1.00 6.15 106 LEU A CA 1
ATOM 847 C C . LEU A 1 106 ? -19.810 -18.535 -1.142 1.00 5.12 106 LEU A C 1
ATOM 848 O O . LEU A 1 106 ? -18.632 -18.381 -0.723 1.00 6.18 106 LEU A O 1
ATOM 853 N N . ALA A 1 107 ? -20.224 -19.675 -1.709 1.00 3.76 107 ALA A N 1
ATOM 854 C CA . ALA A 1 107 ? -19.279 -20.817 -1.782 1.00 3.92 107 ALA A CA 1
ATOM 855 C C . ALA A 1 107 ? -19.667 -21.778 -2.880 1.00 4.22 107 ALA A C 1
ATOM 856 O O . ALA A 1 107 ? -20.822 -21.884 -3.286 1.00 5.33 107 ALA A O 1
ATOM 858 N N . GLU A 1 108 ? -18.684 -22.484 -3.390 1.00 3.67 108 GLU A N 1
ATOM 859 C CA . GLU A 1 108 ? -18.860 -23.523 -4.400 1.00 4.63 108 GLU A CA 1
ATOM 860 C C . GLU A 1 108 ? -17.953 -24.659 -3.980 1.00 3.32 108 GLU A C 1
ATOM 861 O O . GLU A 1 108 ? -16.752 -24.455 -3.722 1.00 4.30 108 GLU A O 1
ATOM 867 N N . GLN A 1 109 ? -18.532 -25.854 -3.943 1.00 2.98 109 GLN A N 1
ATOM 868 C CA . GLN A 1 109 ? -17.786 -27.027 -3.527 1.00 4.34 109 GLN A CA 1
ATOM 869 C C . GLN A 1 109 ? -17.979 -28.191 -4.450 1.00 4.93 109 GLN A C 1
ATOM 870 O O . GLN A 1 109 ? -19.089 -28.474 -4.917 1.00 5.81 109 GLN A O 1
ATOM 876 N N . TYR A 1 110 ? -16.869 -28.869 -4.760 1.00 4.91 110 TYR A N 1
ATOM 877 C CA . TYR A 1 110 ? -16.894 -30.144 -5.484 1.00 3.50 110 TYR A CA 1
ATOM 878 C C . TYR A 1 110 ? -16.142 -31.173 -4.651 1.00 3.87 110 TYR A C 1
ATOM 879 O O . TYR A 1 110 ? -14.940 -31.400 -4.848 1.00 3.77 110 TYR A O 1
ATOM 888 N N . PRO A 1 111 ? -16.810 -31.721 -3.619 1.00 3.99 111 PRO A N 1
ATOM 889 C CA . PRO A 1 111 ? -16.145 -32.576 -2.620 1.00 3.93 111 PRO A CA 1
ATOM 890 C C . PRO A 1 111 ? -15.454 -33.785 -3.242 1.00 3.73 111 PRO A C 1
ATOM 891 O O . PRO A 1 111 ? -14.416 -34.280 -2.693 1.00 5.12 111 PRO A O 1
ATOM 895 N N . ASN A 1 112 ? -15.931 -34.198 -4.419 1.00 3.27 112 ASN A N 1
ATOM 896 C CA . ASN A 1 112 ? -15.446 -35.450 -4.985 1.00 3.34 112 ASN A CA 1
ATOM 897 C C . ASN A 1 112 ? -14.540 -35.176 -6.204 1.00 3.15 112 ASN A C 1
ATOM 898 O O . ASN A 1 112 ? -14.161 -36.115 -6.858 1.00 4.48 112 ASN A O 1
ATOM 903 N N . TRP A 1 113 ? -14.085 -33.924 -6.370 1.00 3.34 113 TRP A N 1
ATOM 904 C CA . TRP A 1 113 ? -13.180 -33.578 -7.451 1.00 4.37 113 TRP A CA 1
ATOM 905 C C . TRP A 1 113 ? -12.011 -34.612 -7.517 1.00 5.89 113 TRP A C 1
ATOM 906 O O . TRP A 1 113 ? -11.426 -34.913 -6.464 1.00 5.33 113 TRP A O 1
ATOM 917 N N . PRO A 1 114 ? -11.675 -35.125 -8.689 1.00 6.40 114 PRO A N 1
ATOM 918 C CA . PRO A 1 114 ? -12.121 -34.603 -9.986 1.00 5.15 114 PRO A CA 1
ATOM 919 C C . PRO A 1 114 ? -13.472 -35.047 -10.518 1.00 5.19 114 PRO A C 1
ATOM 920 O O . PRO A 1 114 ? -13.819 -34.718 -11.649 1.00 4.82 114 PRO A O 1
ATOM 924 N N . ALA A 1 115 ? -14.227 -35.825 -9.750 1.00 4.57 115 ALA A N 1
ATOM 925 C CA . ALA A 1 115 ? -15.624 -36.077 -10.143 1.00 4.75 115 ALA A CA 1
ATOM 926 C C . ALA A 1 115 ? -16.424 -34.825 -9.734 1.00 4.29 115 ALA A C 1
ATOM 927 O O . ALA A 1 115 ? -16.085 -34.173 -8.676 1.00 3.79 115 ALA A O 1
ATOM 929 N N . THR A 1 116 ? -17.498 -34.542 -10.460 1.00 2.74 116 THR A N 1
ATOM 930 C CA . THR A 1 116 ? -18.249 -33.283 -10.257 1.00 4.27 116 THR A CA 1
ATOM 931 C C . THR A 1 116 ? -19.612 -33.386 -9.538 1.00 3.86 116 THR A C 1
ATOM 932 O O . THR A 1 116 ? -20.381 -32.371 -9.404 1.00 4.14 116 THR A O 1
ATOM 936 N N . ASN A 1 117 ? -19.961 -34.626 -9.129 1.00 4.22 117 ASN A N 1
ATOM 937 C CA . ASN A 1 117 ? -21.215 -34.862 -8.383 1.00 4.46 117 ASN A CA 1
ATOM 938 C C . ASN A 1 117 ? -21.099 -34.416 -6.933 1.00 5.23 117 ASN A C 1
ATOM 939 O O . ASN A 1 117 ? -19.993 -34.305 -6.430 1.00 4.78 117 ASN A O 1
ATOM 944 N N . GLY A 1 118 ? -22.253 -34.152 -6.267 1.00 4.93 118 GLY A N 1
ATOM 945 C CA . GLY A 1 118 ? -22.255 -33.741 -4.845 1.00 4.64 118 GLY A CA 1
ATOM 946 C C . GLY A 1 118 ? -21.819 -32.292 -4.814 1.00 4.86 118 GLY A C 1
ATOM 947 O O . GLY A 1 118 ? -21.295 -31.814 -3.812 1.00 4.87 118 GLY A O 1
ATOM 948 N N . ASN A 1 119 ? -21.988 -31.572 -5.920 1.00 3.60 119 ASN A N 1
ATOM 949 C CA . ASN A 1 119 ? -21.633 -30.116 -5.947 1.00 3.92 119 ASN A CA 1
ATOM 950 C C . ASN A 1 119 ? -22.521 -29.368 -5.018 1.00 6.23 119 ASN A C 1
ATOM 951 O O . ASN A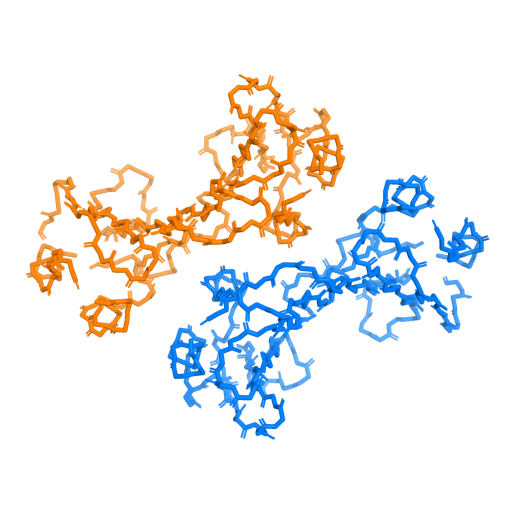 1 119 ? -23.731 -29.527 -5.091 1.00 6.67 119 ASN A O 1
ATOM 956 N N . LEU A 1 120 ? -21.912 -28.584 -4.098 1.00 4.73 120 LEU A N 1
ATOM 957 C CA . LEU A 1 120 ? -22.684 -27.738 -3.258 1.00 3.89 120 LEU A CA 1
ATOM 958 C C . LEU A 1 120 ? -22.455 -26.306 -3.630 1.00 4.43 120 LEU A C 1
ATOM 959 O O . LEU A 1 120 ? -21.292 -25.830 -3.825 1.00 4.91 120 LEU A O 1
ATOM 964 N N . ARG A 1 121 ? -23.560 -25.604 -3.758 1.00 3.50 121 ARG A N 1
ATOM 965 C CA . ARG A 1 121 ? -23.485 -24.197 -4.186 1.00 3.47 121 ARG A CA 1
ATOM 966 C C . ARG A 1 121 ? -24.299 -23.397 -3.209 1.00 3.92 121 ARG A C 1
ATOM 967 O O . ARG A 1 121 ? -25.486 -23.675 -3.005 1.00 6.19 121 ARG A O 1
ATOM 975 N N . GLU A 1 122 ? -23.655 -22.434 -2.551 1.00 3.68 122 GLU A N 1
ATOM 976 C CA . GLU A 1 122 ? -24.230 -21.723 -1.396 1.00 5.14 122 GLU A CA 1
ATOM 977 C C . GLU A 1 122 ? -24.390 -20.250 -1.693 1.00 5.08 122 GLU A C 1
ATOM 978 O O . GLU A 1 122 ? -23.449 -19.602 -2.239 1.00 5.65 122 GLU A O 1
ATOM 984 N N . TYR A 1 123 ? -25.542 -19.702 -1.269 1.00 4.93 123 TYR A N 1
ATOM 985 C CA . TYR A 1 123 ? -25.824 -18.290 -1.487 1.00 3.49 123 TYR A CA 1
ATOM 986 C C . TYR A 1 123 ? -26.184 -17.661 -0.165 1.00 3.48 123 TYR A C 1
ATOM 987 O O . TYR A 1 123 ? -26.767 -18.309 0.733 1.00 6.15 123 TYR A O 1
ATOM 996 N N . VAL A 1 124 ? -25.754 -16.436 -0.012 1.00 2.71 124 VAL A N 1
ATOM 997 C CA . VAL A 1 124 ? -26.199 -15.529 1.098 1.00 5.38 124 VAL A CA 1
ATOM 998 C C . VAL A 1 124 ? -26.906 -14.330 0.439 1.00 5.10 124 VAL A C 1
ATOM 999 O O . VAL A 1 124 ? -26.368 -13.705 -0.503 1.00 4.68 124 VAL A O 1
ATOM 1003 N N . CYS A 1 125 ? -28.137 -14.024 0.906 1.00 6.17 125 CYS A N 1
ATOM 1004 C CA . CYS A 1 125 ? -28.929 -12.949 0.236 1.00 5.38 125 CYS A CA 1
ATOM 1005 C C . CYS A 1 125 ? -29.300 -11.893 1.257 1.00 5.60 125 CYS A C 1
ATOM 1006 O O . CYS A 1 125 ? -30.257 -12.076 1.986 1.00 6.76 125 CYS A O 1
ATOM 1009 N N . PRO A 1 126 ? -28.534 -10.798 1.319 1.00 5.57 126 PRO A N 1
ATOM 1010 C CA . PRO A 1 126 ? -28.804 -9.791 2.356 1.00 6.36 126 PRO A CA 1
ATOM 1011 C C . PRO A 1 126 ? -29.880 -8.800 2.020 1.00 7.48 126 PRO A C 1
ATOM 1012 O O . PRO A 1 126 ? -30.276 -8.652 0.900 1.00 6.34 126 PRO A O 1
ATOM 1016 N N . SER A 1 127 ? -30.357 -8.137 3.055 1.00 8.45 127 SER A N 1
ATOM 1017 C CA . SER A 1 127 ? -31.532 -7.251 2.886 1.00 8.68 127 SER A CA 1
ATOM 1018 C C . SER A 1 127 ? -31.123 -5.841 2.579 1.00 8.07 127 SER A C 1
ATOM 1019 O O . SER A 1 127 ? -31.943 -5.028 2.124 1.00 9.72 127 SER A O 1
ATOM 1022 N N . LYS A 1 128 ? -29.850 -5.555 2.814 1.00 9.37 128 LYS A N 1
ATOM 1023 C CA . LYS A 1 128 ? -29.302 -4.189 2.655 1.00 10.27 128 LYS A CA 1
ATOM 1024 C C . LYS A 1 128 ? -27.806 -4.349 2.463 1.00 9.56 128 LYS A C 1
ATOM 1025 O O . LYS A 1 128 ? -27.231 -5.443 2.710 1.00 8.73 128 LYS A O 1
ATOM 1031 N N . ALA A 1 129 ? -27.161 -3.262 2.045 1.00 8.16 129 ALA A N 1
ATOM 1032 C CA . ALA A 1 129 ? -25.722 -3.331 1.704 1.00 9.98 129 ALA A CA 1
ATOM 1033 C C . ALA A 1 129 ? -24.710 -3.205 2.887 1.00 13.00 129 ALA A C 1
ATOM 1034 O O . ALA A 1 129 ? -23.559 -3.568 2.748 1.00 14.81 129 ALA A O 1
ATOM 1036 N N . GLU A 1 130 ? -25.159 -2.690 4.030 1.00 15.57 130 GLU A N 1
ATOM 1037 C CA . GLU A 1 130 ? -24.311 -2.583 5.268 1.00 17.28 130 GLU A CA 1
ATOM 1038 C C . GLU A 1 130 ? -23.792 -3.932 5.718 1.00 16.70 130 GLU A C 1
ATOM 1039 O O . GLU A 1 130 ? -24.434 -4.955 5.521 1.00 16.15 130 GLU A O 1
ATOM 1045 N N . ARG A 1 131 ? -22.605 -3.954 6.314 1.00 17.94 131 ARG A N 1
ATOM 1046 C CA . ARG A 1 131 ? -22.090 -5.210 6.798 1.00 17.83 131 ARG A CA 1
ATOM 1047 C C . ARG A 1 131 ? -23.035 -5.784 7.853 1.00 16.96 131 ARG A C 1
ATOM 1048 O O . ARG A 1 131 ? -23.701 -5.044 8.625 1.00 18.08 131 ARG A O 1
ATOM 1056 N N . PHE A 1 132 ? -23.131 -7.109 7.810 1.00 14.65 132 PHE A N 1
ATOM 1057 C CA . PHE A 1 132 ? -23.923 -7.899 8.729 1.00 15.76 132 PHE A CA 1
ATOM 1058 C C . PHE A 1 132 ? -25.418 -7.584 8.681 1.00 15.98 132 PHE A C 1
ATOM 1059 O O . PHE A 1 132 ? -26.113 -7.676 9.687 1.00 16.31 132 PHE A O 1
ATOM 1067 N N . ALA A 1 133 ? -25.908 -7.221 7.518 1.00 14.04 133 ALA A N 1
ATOM 1068 C CA . ALA A 1 133 ? -27.332 -7.019 7.365 1.00 14.96 133 ALA A CA 1
ATOM 1069 C C . ALA A 1 133 ? -28.061 -8.368 7.509 1.00 13.38 133 ALA A C 1
ATOM 1070 O O . ALA A 1 133 ? -27.519 -9.437 7.165 1.00 15.37 133 ALA A O 1
ATOM 1072 N N . PRO A 1 134 ? -29.283 -8.340 7.997 1.00 10.71 134 PRO A N 1
ATOM 1073 C CA . PRO A 1 134 ? -30.048 -9.591 7.994 1.00 9.18 134 PRO A CA 1
ATOM 1074 C C . PRO A 1 134 ? -30.133 -10.232 6.591 1.00 8.44 134 PRO A C 1
ATOM 1075 O O . PRO A 1 134 ? -30.309 -9.550 5.592 1.00 9.41 134 PRO A O 1
ATOM 1079 N N . SER A 1 135 ? -30.042 -11.557 6.567 1.00 7.90 135 SER A N 1
ATOM 1080 C CA . SER A 1 135 ? -29.858 -12.279 5.313 1.00 9.03 135 SER A CA 1
ATOM 1081 C C . SER A 1 135 ? -30.571 -13.617 5.316 1.00 7.88 135 SER A C 1
ATOM 1082 O O . SER A 1 135 ? -30.902 -14.171 6.366 1.00 7.33 135 SER A O 1
ATOM 1085 N N . ALA A 1 136 ? -30.820 -14.134 4.132 1.00 6.72 136 ALA A N 1
ATOM 1086 C CA . ALA A 1 136 ? -31.251 -15.527 3.970 1.00 5.82 136 ALA A CA 1
ATOM 1087 C C . ALA A 1 136 ? -30.043 -16.348 3.492 1.00 5.68 136 ALA A C 1
ATOM 1088 O O . ALA A 1 136 ? -29.224 -15.807 2.755 1.00 6.89 136 ALA A O 1
ATOM 1090 N N . TYR A 1 137 ? -30.001 -17.629 3.840 1.00 4.12 137 TYR A N 1
ATOM 1091 C CA . TYR A 1 137 ? -28.918 -18.543 3.404 1.00 5.01 137 TYR A CA 1
ATOM 1092 C C . TYR A 1 137 ? -29.484 -19.762 2.654 1.00 4.67 137 TYR A C 1
ATOM 1093 O O . TYR A 1 137 ? -30.477 -20.373 3.142 1.00 5.22 137 TYR A O 1
ATOM 1102 N N . PHE A 1 138 ? -28.912 -20.130 1.499 1.00 4.47 138 PHE A N 1
ATOM 1103 C CA . PHE A 1 138 ? -29.445 -21.224 0.691 1.00 4.24 138 PHE A CA 1
ATOM 1104 C C . PHE A 1 138 ? -28.348 -22.152 0.240 1.00 5.81 138 PHE A C 1
ATOM 1105 O O . PHE A 1 138 ? -27.294 -21.681 -0.176 1.00 7.02 138 PHE A O 1
ATOM 1113 N N . THR A 1 139 ? -28.588 -23.461 0.278 1.00 4.34 139 THR A N 1
ATOM 1114 C CA . THR A 1 139 ? -27.613 -24.401 -0.290 1.00 6.26 139 THR A CA 1
ATOM 1115 C C . THR A 1 139 ? -28.292 -25.252 -1.333 1.00 4.22 139 THR A C 1
ATOM 1116 O O . THR A 1 139 ? -29.358 -25.790 -1.009 1.00 4.79 139 THR A O 1
ATOM 1120 N N . PHE A 1 140 ? -27.709 -25.341 -2.561 1.00 4.34 140 PHE A N 1
ATOM 1121 C CA . PHE A 1 140 ? -28.096 -26.318 -3.554 1.00 2.91 140 PHE A CA 1
ATOM 1122 C C . PHE A 1 140 ? -27.138 -27.474 -3.508 1.00 2.63 140 PHE A C 1
ATOM 1123 O O . PHE A 1 140 ? -25.907 -27.240 -3.529 1.00 3.93 140 PHE A O 1
ATOM 1131 N N . THR A 1 141 ? -27.674 -28.694 -3.547 1.00 3.45 141 THR A N 1
ATOM 1132 C CA . THR A 1 141 ? -26.865 -29.924 -3.743 1.00 3.38 141 THR A CA 1
ATOM 1133 C C . THR A 1 141 ? -27.234 -30.384 -5.191 1.00 3.77 141 THR A C 1
ATOM 1134 O O . THR A 1 141 ? -28.409 -30.731 -5.481 1.00 2.94 141 THR A O 1
ATOM 1138 N N . ASP A 1 142 ? -26.231 -30.424 -6.073 1.00 5.52 142 ASP A N 1
ATOM 1139 C CA . ASP A 1 142 ? -26.415 -30.771 -7.473 1.00 6.23 142 ASP A CA 1
ATOM 1140 C C . ASP A 1 142 ? -27.670 -30.101 -8.113 1.00 7.64 142 ASP A C 1
ATOM 1141 O O . ASP A 1 142 ? -28.465 -30.735 -8.837 1.00 7.16 142 ASP A O 1
ATOM 1146 N N . GLY A 1 143 ? -27.857 -28.820 -7.772 1.00 8.50 143 GLY A N 1
ATOM 1147 C CA . GLY A 1 143 ? -28.811 -27.997 -8.518 1.00 7.38 143 GLY A CA 1
ATOM 1148 C C . GLY A 1 143 ? -30.217 -28.042 -7.898 1.00 7.94 143 GLY A C 1
ATOM 1149 O O . GLY A 1 143 ? -31.126 -27.483 -8.475 1.00 7.85 143 GLY A O 1
ATOM 1150 N N . LYS A 1 144 ? -30.391 -28.724 -6.756 1.00 6.73 144 LYS A N 1
ATOM 1151 C CA . LYS A 1 144 ? -31.671 -28.761 -6.056 1.00 5.76 144 LYS A CA 1
ATOM 1152 C C . LYS A 1 144 ? -31.522 -28.144 -4.635 1.00 4.15 144 LYS A C 1
ATOM 1153 O O . LYS A 1 144 ? -30.534 -28.430 -3.890 1.00 4.24 144 LYS A O 1
ATOM 1159 N N . LEU A 1 145 ? -32.489 -27.299 -4.222 1.00 3.91 145 LEU A N 1
ATOM 1160 C CA . LEU A 1 145 ? -32.361 -26.595 -2.962 1.00 4.03 145 LEU A CA 1
ATOM 1161 C C . LEU A 1 145 ? -32.538 -27.570 -1.817 1.00 6.46 145 LEU A C 1
ATOM 1162 O O . LEU A 1 145 ? -33.636 -28.184 -1.680 1.00 6.69 145 LEU A O 1
ATOM 1167 N N . THR A 1 146 ? -31.494 -27.749 -0.971 1.00 4.66 146 THR A N 1
ATOM 1168 C CA . THR A 1 146 ? -31.558 -28.730 0.056 1.00 5.56 146 THR A CA 1
ATOM 1169 C C . THR A 1 146 ? -31.487 -28.078 1.395 1.00 4.01 146 THR A C 1
ATOM 1170 O O . THR A 1 146 ? -31.839 -28.722 2.474 1.00 7.00 146 THR A O 1
ATOM 1174 N N . SER A 1 147 ? -31.089 -26.789 1.449 1.00 4.00 147 SER A N 1
ATOM 1175 C CA . SER A 1 147 ? -31.088 -26.086 2.840 1.00 4.03 147 SER A CA 1
ATOM 1176 C C . SER A 1 147 ? -31.576 -24.644 2.622 1.00 5.02 147 SER A C 1
ATOM 1177 O O . SER A 1 147 ? -31.242 -24.021 1.595 1.00 4.93 147 SER A O 1
ATOM 1180 N N . ARG A 1 148 ? -32.410 -24.135 3.512 1.00 4.78 148 ARG A N 1
ATOM 1181 C CA . ARG A 1 148 ? -32.838 -22.694 3.482 1.00 4.66 148 ARG A CA 1
ATOM 1182 C C . ARG A 1 148 ? -33.003 -22.201 4.916 1.00 5.62 148 ARG A C 1
ATOM 1183 O O . ARG A 1 148 ? -33.535 -22.920 5.745 1.00 5.34 148 ARG A O 1
ATOM 1191 N N . SER A 1 149 ? -32.533 -21.002 5.207 1.00 5.71 149 SER A N 1
ATOM 1192 C CA . SER A 1 149 ? -32.788 -20.386 6.525 1.00 9.07 149 SER A CA 1
ATOM 1193 C C . SER A 1 149 ? -32.706 -18.903 6.438 1.00 8.63 149 SER A C 1
ATOM 1194 O O . SER A 1 149 ? -32.164 -18.374 5.492 1.00 10.17 149 SER A O 1
ATOM 1197 N N . GLN A 1 150 ? -33.239 -18.204 7.431 1.00 6.04 150 GLN A N 1
ATOM 1198 C CA . GLN A 1 150 ? -33.007 -16.773 7.494 1.00 7.35 150 GLN A CA 1
ATOM 1199 C C . GLN A 1 150 ? -33.102 -16.343 8.903 1.00 11.11 150 GLN A C 1
ATOM 1200 O O . GLN A 1 150 ? -33.694 -17.071 9.688 1.00 11.40 150 GLN A O 1
ATOM 1206 N N . SER A 1 151 ? -32.558 -15.144 9.195 1.00 14.19 151 SER A N 1
ATOM 1207 C CA . SER A 1 151 ? -32.906 -14.466 10.439 1.00 16.14 151 SER A CA 1
ATOM 1208 C C . SER A 1 151 ? -33.081 -12.964 10.268 1.00 15.45 151 SER A C 1
ATOM 1209 O O . SER A 1 151 ? -32.362 -12.300 9.510 1.00 13.62 151 SER A O 1
ATOM 1212 N N . GLN A 1 152 ? -34.058 -12.437 10.987 1.00 16.19 152 GLN A N 1
ATOM 1213 C CA . GLN A 1 152 ? -34.372 -11.011 10.963 1.00 17.84 152 GLN A CA 1
ATOM 1214 C C . GLN A 1 152 ? -34.652 -10.323 9.627 1.00 16.99 152 GLN A C 1
ATOM 1215 O O . GLN A 1 152 ? -34.504 -9.101 9.543 1.00 17.34 152 GLN A O 1
ATOM 1221 N N . LEU A 1 153 ? -35.055 -11.048 8.574 1.00 15.13 153 LEU A N 1
ATOM 1222 C CA . LEU A 1 153 ? -35.445 -10.333 7.391 1.00 17.07 153 LEU A CA 1
ATOM 1223 C C . LEU A 1 153 ? -36.751 -9.669 7.921 1.00 20.36 153 LEU A C 1
ATOM 1224 O O . LEU A 1 153 ? -37.570 -10.317 8.510 1.00 21.39 153 LEU A O 1
ATOM 1229 N N . PRO A 1 154 ? -37.053 -8.457 7.540 1.00 24.88 154 PRO A N 1
ATOM 1230 C CA . PRO A 1 154 ? -36.940 -7.914 6.241 1.00 26.30 154 PRO A CA 1
ATOM 1231 C C . PRO A 1 154 ? -35.659 -7.289 5.879 1.00 28.74 154 PRO A C 1
ATOM 1232 O O . PRO A 1 154 ? -35.819 -6.219 5.248 1.00 30.74 154 PRO A O 1
ATOM 1237 N N . TYR B 1 1 ? -25.727 -3.389 -25.294 1.00 8.12 1 TYR B N 1
ATOM 1238 C CA . TYR B 1 1 ? -25.709 -4.350 -24.171 1.00 8.01 1 TYR B CA 1
ATOM 1239 C C . TYR B 1 1 ? -24.951 -3.694 -23.037 1.00 9.03 1 TYR B C 1
ATOM 1240 O O . TYR B 1 1 ? -23.984 -2.888 -23.264 1.00 8.13 1 TYR B O 1
ATOM 1249 N N . THR B 1 2 ? -25.422 -3.992 -21.823 1.00 8.57 2 THR B N 1
ATOM 1250 C CA . THR B 1 2 ? -24.807 -3.416 -20.655 1.00 9.08 2 THR B CA 1
ATOM 1251 C C . THR B 1 2 ? -25.044 -4.262 -19.440 1.00 8.01 2 THR B C 1
ATOM 1252 O O . THR B 1 2 ? -26.034 -5.029 -19.376 1.00 9.43 2 THR B O 1
ATOM 1256 N N . GLY B 1 3 ? -24.140 -4.105 -18.458 1.00 6.89 3 GLY B N 1
ATOM 1257 C CA . GLY B 1 3 ? -24.429 -4.587 -17.121 1.00 6.80 3 GLY B CA 1
ATOM 1258 C C . GLY B 1 3 ? -23.744 -5.861 -16.672 1.00 7.75 3 GLY B C 1
ATOM 1259 O O . GLY B 1 3 ? -23.852 -6.223 -15.542 1.00 10.76 3 GLY B O 1
ATOM 1260 N N . PHE B 1 4 ? -23.067 -6.557 -17.561 1.00 6.63 4 PHE B N 1
ATOM 1261 C CA . PHE B 1 4 ? -22.300 -7.747 -17.122 1.00 5.97 4 PHE B CA 1
ATOM 1262 C C . PHE B 1 4 ? -21.086 -7.379 -16.260 1.00 7.26 4 PHE B C 1
ATOM 1263 O O . PHE B 1 4 ? -20.340 -6.466 -16.595 1.00 9.79 4 PHE B O 1
ATOM 1271 N N . THR B 1 5 ? -20.887 -8.078 -15.150 1.00 7.58 5 THR B N 1
ATOM 1272 C CA . THR B 1 5 ? -19.880 -7.697 -14.215 1.00 6.06 5 THR B CA 1
ATOM 1273 C C . THR B 1 5 ? -19.052 -8.929 -13.827 1.00 5.77 5 THR B C 1
ATOM 1274 O O . THR B 1 5 ? -19.460 -10.068 -14.126 1.00 5.59 5 THR B O 1
ATOM 1278 N N . PRO B 1 6 ? -17.884 -8.704 -13.215 1.00 4.70 6 PRO B N 1
ATOM 1279 C CA . PRO B 1 6 ? -17.092 -9.821 -12.577 1.00 5.18 6 PRO B CA 1
ATOM 1280 C C . PRO B 1 6 ? -17.959 -10.656 -11.623 1.00 5.56 6 PRO B C 1
ATOM 1281 O O . PRO B 1 6 ? -17.814 -11.871 -11.546 1.00 6.29 6 PRO B O 1
ATOM 1285 N N . GLU B 1 7 ? -18.846 -9.997 -10.888 1.00 4.68 7 GLU B N 1
ATOM 1286 C CA . GLU B 1 7 ? -19.714 -10.698 -9.926 1.00 4.79 7 GLU B CA 1
ATOM 1287 C C . GLU B 1 7 ? -20.589 -11.692 -10.666 1.00 4.46 7 GLU B C 1
ATOM 1288 O O . GLU B 1 7 ? -20.789 -12.836 -10.196 1.00 5.16 7 GLU B O 1
ATOM 1294 N N . ARG B 1 8 ? -21.130 -11.284 -11.802 1.00 3.49 8 ARG B N 1
ATOM 1295 C CA . ARG B 1 8 ? -21.974 -12.244 -12.543 1.00 4.56 8 ARG B CA 1
ATOM 1296 C C . ARG B 1 8 ? -21.173 -13.414 -13.112 1.00 4.38 8 ARG B C 1
ATOM 1297 O O . ARG B 1 8 ? -21.627 -14.588 -13.128 1.00 3.06 8 ARG B O 1
ATOM 1305 N N . TYR B 1 9 ? -19.937 -13.097 -13.520 1.00 4.88 9 TYR B N 1
ATOM 1306 C CA . TYR B 1 9 ? -19.105 -14.102 -14.166 1.00 4.02 9 TYR B CA 1
ATOM 1307 C C . TYR B 1 9 ? -18.772 -15.115 -13.064 1.00 2.37 9 TYR B C 1
ATOM 1308 O O . TYR B 1 9 ? -18.758 -16.333 -13.311 1.00 3.44 9 TYR B O 1
ATOM 1317 N N . ASN B 1 10 ? -18.498 -14.662 -11.849 1.00 5.13 10 ASN B N 1
ATOM 1318 C CA . ASN B 1 10 ? -18.165 -15.547 -10.773 1.00 4.30 10 ASN B CA 1
ATOM 1319 C C . ASN B 1 10 ? -19.389 -16.397 -10.353 1.00 5.20 10 ASN B C 1
ATOM 1320 O O . ASN B 1 10 ? -19.234 -17.502 -9.794 1.00 6.19 10 ASN B O 1
ATOM 1325 N N . LYS B 1 11 ? -20.595 -15.927 -10.673 1.00 3.97 11 LYS B N 1
ATOM 1326 C CA . LYS B 1 11 ? -21.789 -16.711 -10.392 1.00 6.49 11 LYS B CA 1
ATOM 1327 C C . LYS B 1 11 ? -22.002 -17.873 -11.324 1.00 5.07 11 LYS B C 1
ATOM 1328 O O . LYS B 1 11 ? -22.716 -18.838 -10.960 1.00 6.65 11 LYS B O 1
ATOM 1334 N N . ILE B 1 12 ? -21.428 -17.779 -12.526 1.00 4.69 12 ILE B N 1
ATOM 1335 C CA . ILE B 1 12 ? -21.666 -18.741 -13.575 1.00 4.30 12 ILE B CA 1
ATOM 1336 C C . ILE B 1 12 ? -20.729 -19.941 -13.461 1.00 4.05 12 ILE B C 1
ATOM 1337 O O . ILE B 1 12 ? -19.530 -19.744 -13.385 1.00 5.09 12 ILE B O 1
ATOM 1342 N N . GLN B 1 13 ? -21.264 -21.179 -13.517 1.00 4.47 13 GLN B N 1
ATOM 1343 C CA . GLN B 1 13 ? -20.474 -22.381 -13.154 1.00 3.42 13 GLN B CA 1
ATOM 1344 C C . GLN B 1 13 ? -20.669 -23.445 -14.196 1.00 3.47 13 GLN B C 1
ATOM 1345 O O . GLN B 1 13 ? -21.733 -23.473 -14.932 1.00 4.57 13 GLN B O 1
ATOM 1351 N N . PHE B 1 14 ? -19.657 -24.325 -14.324 1.00 4.00 14 PHE B N 1
ATOM 1352 C CA . PHE B 1 14 ? -19.719 -25.395 -15.299 1.00 3.29 14 PHE B CA 1
ATOM 1353 C C . PHE B 1 14 ? -20.901 -26.307 -15.108 1.00 4.48 14 PHE B C 1
ATOM 1354 O O . PHE B 1 14 ? -21.352 -26.451 -13.988 1.00 4.72 14 PHE B O 1
ATOM 1362 N N . GLY B 1 15 ? -21.405 -26.867 -16.222 1.00 2.67 15 GLY B N 1
ATOM 1363 C CA . GLY B 1 15 ? -22.655 -27.672 -16.157 1.00 3.23 15 GLY B CA 1
ATOM 1364 C C . GLY B 1 15 ? -23.965 -26.951 -16.098 1.00 2.63 15 GLY B C 1
ATOM 1365 O O . GLY B 1 15 ? -25.007 -27.591 -16.240 1.00 3.65 15 GLY B O 1
ATOM 1374 N N . ASP B 1 17 ? -27.232 -24.981 -17.311 1.00 4.54 17 ASP B N 1
ATOM 1375 C CA . ASP B 1 17 ? -27.937 -24.934 -18.587 1.00 4.37 17 ASP B CA 1
ATOM 1376 C C . ASP B 1 17 ? -27.734 -23.544 -19.205 1.00 5.06 17 ASP B C 1
ATOM 1377 O O . ASP B 1 17 ? -27.678 -22.505 -18.508 1.00 4.92 17 ASP B O 1
ATOM 1382 N N . ARG B 1 18 ? -27.692 -23.529 -20.548 1.00 3.40 18 ARG B N 1
ATOM 1383 C CA . ARG B 1 18 ? -27.610 -22.277 -21.293 1.00 4.69 18 ARG B CA 1
ATOM 1384 C C . ARG B 1 18 ? -28.692 -21.297 -20.814 1.00 3.01 18 ARG B C 1
ATOM 1385 O O . ARG B 1 18 ? -28.401 -20.101 -20.679 1.00 4.23 18 ARG B O 1
ATOM 1393 N N . THR B 1 19 ? -29.921 -21.769 -20.602 1.00 3.70 19 THR B N 1
ATOM 1394 C CA . THR B 1 19 ? -30.995 -20.848 -20.156 1.00 4.39 19 THR B CA 1
ATOM 1395 C C . THR B 1 19 ? -30.709 -20.219 -18.746 1.00 4.51 19 THR B C 1
ATOM 1396 O O . THR B 1 19 ? -31.099 -19.089 -18.461 1.00 5.72 19 THR B O 1
ATOM 1400 N N . LEU B 1 20 ? -30.062 -20.959 -17.875 1.00 5.28 20 LEU B N 1
ATOM 1401 C CA . LEU B 1 20 ? -29.673 -20.438 -16.528 1.00 4.39 20 LEU B CA 1
ATOM 1402 C C . LEU B 1 20 ? -28.496 -19.475 -16.595 1.00 5.26 20 LEU B C 1
ATOM 1403 O O . LEU B 1 20 ? -28.498 -18.429 -15.905 1.00 6.61 20 LEU B O 1
ATOM 1408 N N . VAL B 1 21 ? -27.476 -19.794 -17.421 1.00 5.19 21 VAL B N 1
ATOM 1409 C CA . VAL B 1 21 ? -26.322 -18.884 -17.591 1.00 3.64 21 VAL B CA 1
ATOM 1410 C C . VAL B 1 21 ? -26.863 -17.583 -18.155 1.00 4.19 21 VAL B C 1
ATOM 1411 O O . VAL B 1 21 ? -26.507 -16.445 -17.683 1.00 4.95 21 VAL B O 1
ATOM 1415 N N . TRP B 1 22 ? -27.733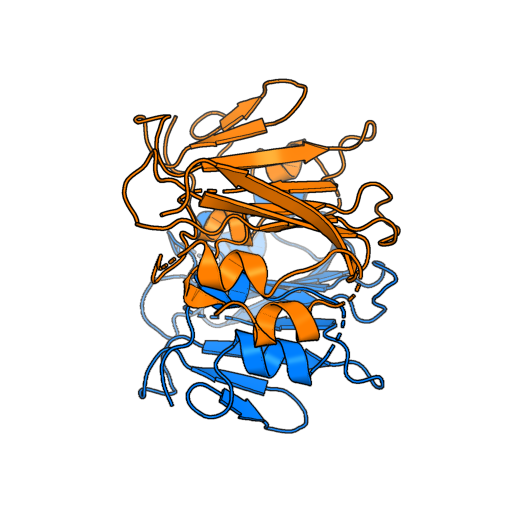 -17.719 -19.152 1.00 3.89 22 TRP B N 1
ATOM 1416 C CA . TRP B 1 22 ? -28.345 -16.519 -19.754 1.00 5.10 22 TRP B CA 1
ATOM 1417 C C . TRP B 1 22 ? -29.067 -15.598 -18.765 1.00 6.94 22 TRP B C 1
ATOM 1418 O O . TRP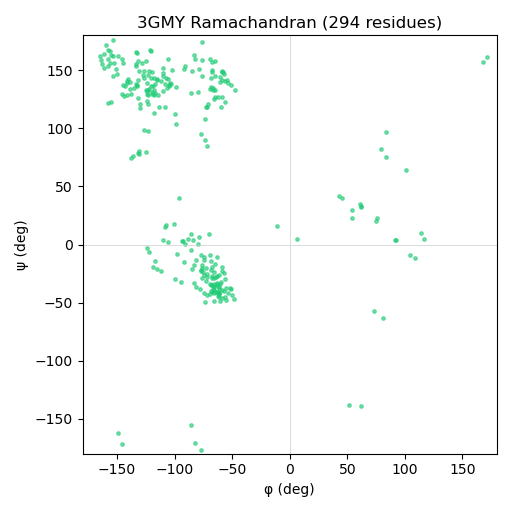 B 1 22 ? -28.892 -14.382 -18.747 1.00 6.97 22 TRP B O 1
ATOM 1429 N N . GLN B 1 23 ? -29.891 -16.188 -17.930 1.00 4.69 23 GLN B N 1
ATOM 1430 C CA A GLN B 1 23 ? -30.560 -15.407 -16.886 0.50 5.12 23 GLN B CA 1
ATOM 1431 C CA B GLN B 1 23 ? -30.576 -15.453 -16.867 0.50 5.52 23 GLN B CA 1
ATOM 1432 C C . GLN B 1 23 ? -29.591 -14.807 -15.906 1.00 5.14 23 GLN B C 1
ATOM 1433 O O . GLN B 1 23 ? -29.718 -13.594 -15.606 1.00 6.02 23 GLN B O 1
ATOM 1444 N N . LEU B 1 24 ? -28.617 -15.598 -15.393 1.00 4.57 24 LEU B N 1
ATOM 1445 C CA . LEU B 1 24 ? -27.746 -15.013 -14.325 1.00 5.50 24 LEU B CA 1
ATOM 1446 C C . LEU B 1 24 ? -26.868 -13.887 -14.904 1.00 6.85 24 LEU B C 1
ATOM 1447 O O . LEU B 1 24 ? -26.415 -12.979 -14.176 1.00 7.82 24 LEU B O 1
ATOM 1452 N N . ALA B 1 25 ? -26.585 -13.982 -16.187 1.00 5.57 25 ALA B N 1
ATOM 1453 C CA . ALA B 1 25 ? -25.667 -13.011 -16.828 1.00 6.26 25 ALA B CA 1
ATOM 1454 C C . ALA B 1 25 ? -26.352 -11.717 -17.197 1.00 6.32 25 ALA B C 1
ATOM 1455 O O . ALA B 1 25 ? -25.691 -10.722 -17.469 1.00 6.73 25 ALA B O 1
ATOM 1457 N N . GLY B 1 26 ? -27.664 -11.720 -17.170 1.00 5.70 26 GLY B N 1
ATOM 1458 C CA . GLY B 1 26 ? -28.426 -10.465 -17.436 1.00 5.62 26 GLY B CA 1
ATOM 1459 C C . GLY B 1 26 ? -29.295 -10.580 -18.701 1.00 5.32 26 GLY B C 1
ATOM 1460 O O . GLY B 1 26 ? -29.969 -9.598 -19.102 1.00 7.86 26 GLY B O 1
ATOM 1461 N N . ALA B 1 27 ? -29.328 -11.761 -19.302 1.00 4.95 27 ALA B N 1
ATOM 1462 C CA . ALA B 1 27 ? -30.287 -12.036 -20.446 1.00 6.33 27 ALA B CA 1
ATOM 1463 C C . ALA B 1 27 ? -30.190 -10.961 -21.541 1.00 6.98 27 ALA B C 1
ATOM 1464 O O . ALA B 1 27 ? -29.069 -10.518 -21.882 1.00 7.02 27 ALA B O 1
ATOM 1466 N N . ASP B 1 28 ? -31.340 -10.526 -22.078 1.00 9.01 28 ASP B N 1
ATOM 1467 C CA . ASP B 1 28 ? -31.238 -9.589 -23.246 1.00 11.17 28 ASP B CA 1
ATOM 1468 C C . ASP B 1 28 ? -30.652 -8.207 -22.908 1.00 9.97 28 ASP B C 1
ATOM 1469 O O . ASP B 1 28 ? -30.191 -7.477 -23.802 1.00 10.65 28 ASP B O 1
ATOM 1474 N N . GLN B 1 29 ? -30.667 -7.825 -21.651 1.00 7.76 29 GLN B N 1
ATOM 1475 C CA . GLN B 1 29 ? -30.099 -6.509 -21.298 1.00 9.30 29 GLN B CA 1
ATOM 1476 C C . GLN B 1 29 ? -28.577 -6.528 -21.503 1.00 7.04 29 GLN B C 1
ATOM 1477 O O . GLN B 1 29 ? -27.998 -5.504 -21.937 1.00 7.41 29 GLN B O 1
ATOM 1483 N N . SER B 1 30 ? -27.936 -7.678 -21.244 1.00 4.68 30 SER B N 1
ATOM 1484 C CA . SER B 1 30 ? -26.488 -7.774 -21.141 1.00 4.65 30 SER B CA 1
ATOM 1485 C C . SER B 1 30 ? -25.862 -8.635 -22.231 1.00 5.39 30 SER B C 1
ATOM 1486 O O . SER B 1 30 ? -24.659 -8.465 -22.548 1.00 7.41 30 SER B O 1
ATOM 1489 N N . CYS B 1 31 ? -26.639 -9.524 -22.856 1.00 3.74 31 CYS B N 1
ATOM 1490 C CA . CYS B 1 31 ? -25.954 -10.613 -23.563 1.00 5.79 31 CYS B CA 1
ATOM 1491 C C . CYS B 1 31 ? -26.524 -10.794 -24.938 1.00 6.59 31 CYS B C 1
ATOM 1492 O O . CYS B 1 31 ? -27.724 -10.483 -25.171 1.00 8.03 31 CYS B O 1
ATOM 1495 N N . SER B 1 32 ? -25.699 -11.360 -25.822 1.00 7.17 32 SER B N 1
ATOM 1496 C CA . SER B 1 32 ? -26.020 -11.661 -27.172 1.00 8.70 32 SER B CA 1
ATOM 1497 C C . SER B 1 32 ? -25.776 -13.150 -27.398 1.00 7.70 32 SER B C 1
ATOM 1498 O O . SER B 1 32 ? -24.680 -13.683 -27.083 1.00 7.26 32 SER B O 1
ATOM 1501 N N . ASP B 1 33 ? -26.783 -13.838 -27.972 1.00 8.44 33 ASP B N 1
ATOM 1502 C CA . ASP B 1 33 ? -26.589 -15.277 -28.199 1.00 7.10 33 ASP B CA 1
ATOM 1503 C C . ASP B 1 33 ? -26.221 -15.453 -29.641 1.00 7.40 33 ASP B C 1
ATOM 1504 O O . ASP B 1 33 ? -27.060 -15.233 -30.528 1.00 9.08 33 ASP B O 1
ATOM 1509 N N . GLN B 1 34 ? -24.979 -15.871 -29.886 1.00 8.05 34 GLN B N 1
ATOM 1510 C CA . GLN B 1 34 ? -24.398 -16.009 -31.216 1.00 8.75 34 GLN B CA 1
ATOM 1511 C C . GLN B 1 34 ? -24.269 -17.508 -31.599 1.00 7.90 34 GLN B C 1
ATOM 1512 O O . GLN B 1 34 ? -23.580 -17.827 -32.589 1.00 8.00 34 GLN B O 1
ATOM 1518 N N . VAL B 1 35 ? -25.003 -18.366 -30.856 1.00 7.19 35 VAL B N 1
ATOM 1519 C CA . VAL B 1 35 ? -25.171 -19.802 -31.115 1.00 6.10 35 VAL B CA 1
ATOM 1520 C C . VAL B 1 35 ? -23.863 -20.546 -30.747 1.00 7.01 35 VAL B C 1
ATOM 1521 O O . VAL B 1 35 ? -23.864 -21.412 -29.891 1.00 10.49 35 VAL B O 1
ATOM 1525 N N . GLU B 1 36 ? -22.744 -20.165 -31.352 1.00 7.71 36 GLU B N 1
ATOM 1526 C CA . GLU B 1 36 ? -21.465 -20.754 -31.048 1.00 8.61 36 GLU B CA 1
ATOM 1527 C C . GLU B 1 36 ? -21.116 -20.407 -29.651 1.00 7.62 36 GLU B C 1
ATOM 1528 O O . GLU B 1 36 ? -20.498 -21.186 -29.018 1.00 8.02 36 GLU B O 1
ATOM 1534 N N . ARG B 1 37 ? -21.599 -19.276 -29.155 1.00 6.97 37 ARG B N 1
ATOM 1535 C CA . ARG B 1 37 ? -21.278 -18.806 -27.825 1.00 7.06 37 ARG B CA 1
ATOM 1536 C C . ARG B 1 37 ? -22.286 -17.731 -27.507 1.00 6.49 37 ARG B C 1
ATOM 1537 O O . ARG B 1 37 ? -22.968 -17.202 -28.413 1.00 7.48 37 ARG B O 1
ATOM 1545 N N . ILE B 1 38 ? -22.387 -17.439 -26.226 1.00 4.46 38 ILE B N 1
ATOM 1546 C CA . ILE B 1 38 ? -23.062 -16.243 -25.741 1.00 4.26 38 ILE B CA 1
ATOM 1547 C C . ILE B 1 38 ? -21.986 -15.219 -25.286 1.00 6.44 38 ILE B C 1
ATOM 1548 O O . ILE B 1 38 ? -21.014 -15.607 -24.609 1.00 6.11 38 ILE B O 1
ATOM 1553 N N . ILE B 1 39 ? -22.152 -13.929 -25.646 1.00 7.15 39 ILE B N 1
ATOM 1554 C CA . ILE B 1 39 ? -21.212 -12.875 -25.181 1.00 5.28 39 ILE B CA 1
ATOM 1555 C C . ILE B 1 39 ? -21.990 -11.913 -24.334 1.00 3.90 39 ILE B C 1
ATOM 1556 O O . ILE B 1 39 ? -23.072 -11.467 -24.717 1.00 4.67 39 ILE B O 1
ATOM 1561 N N . CYS B 1 40 ? -21.486 -11.602 -23.149 1.00 5.29 40 CYS B N 1
ATOM 1562 C CA . CYS B 1 40 ? -22.167 -10.607 -22.315 1.00 5.18 40 CYS B CA 1
ATOM 1563 C C . CYS B 1 40 ? -21.244 -9.448 -22.028 1.00 5.60 40 CYS B C 1
ATOM 1564 O O . CYS B 1 40 ? -20.046 -9.635 -21.682 1.00 5.90 40 CYS B O 1
ATOM 1567 N N . TYR B 1 41 ? -21.798 -8.246 -22.137 1.00 5.85 41 TYR B N 1
ATOM 1568 C CA . TYR B 1 41 ? -20.979 -7.026 -22.096 1.00 5.82 41 TYR B CA 1
ATOM 1569 C C . TYR B 1 41 ? -21.180 -6.185 -20.880 1.00 7.17 41 TYR B C 1
ATOM 1570 O O . TYR B 1 41 ? -22.299 -6.035 -20.396 1.00 6.81 41 TYR B O 1
ATOM 1579 N N . ASN B 1 42 ? -20.089 -5.626 -20.373 1.00 6.89 42 ASN B N 1
ATOM 1580 C CA . ASN B 1 42 ? -20.197 -4.708 -19.217 1.00 8.91 42 ASN B CA 1
ATOM 1581 C C . ASN B 1 42 ? -20.899 -3.370 -19.601 1.00 10.17 42 ASN B C 1
ATOM 1582 O O . ASN B 1 42 ? -21.614 -2.805 -18.813 1.00 9.03 42 ASN B O 1
ATOM 1587 N N . ASN B 1 43 ? -20.692 -2.891 -20.826 1.00 9.24 43 ASN B N 1
ATOM 1588 C CA . ASN B 1 43 ? -21.251 -1.598 -21.236 1.00 12.07 43 ASN B CA 1
ATOM 1589 C C . ASN B 1 43 ? -21.404 -1.497 -22.748 1.00 12.53 43 ASN B C 1
ATOM 1590 O O . ASN B 1 43 ? -20.867 -2.327 -23.456 1.00 12.20 43 ASN B O 1
ATOM 1595 N N . PRO B 1 44 ? -22.152 -0.483 -23.248 1.00 12.30 44 PRO B N 1
ATOM 1596 C CA . PRO B 1 44 ? -22.478 -0.417 -24.661 1.00 15.94 44 PRO B CA 1
ATOM 1597 C C . PRO B 1 44 ? -21.219 -0.254 -25.501 1.00 18.13 44 PRO B C 1
ATOM 1598 O O . PRO B 1 44 ? -21.261 -0.377 -26.709 1.00 21.32 44 PRO B O 1
ATOM 1602 N N . ASP B 1 45 ? -20.103 0.021 -24.839 1.00 22.03 45 ASP B N 1
ATOM 1603 C CA . ASP B 1 45 ? -18.765 -0.114 -25.420 1.00 23.48 45 ASP B CA 1
ATOM 1604 C C . ASP B 1 45 ? -18.498 -1.600 -25.533 1.00 23.56 45 ASP B C 1
ATOM 1605 O O . ASP B 1 45 ? -17.881 -2.199 -24.632 1.00 21.96 45 ASP B O 1
ATOM 1610 N N . HIS B 1 46 ? -18.971 -2.210 -26.625 1.00 23.20 46 HIS B N 1
ATOM 1611 C CA . HIS B 1 46 ? -18.859 -3.667 -26.723 1.00 23.42 46 HIS B CA 1
ATOM 1612 C C . HIS B 1 46 ? -17.423 -4.057 -26.914 1.00 23.68 46 HIS B C 1
ATOM 1613 O O . HIS B 1 46 ? -17.106 -5.208 -27.176 1.00 23.69 46 HIS B O 1
ATOM 1620 N N . TYR B 1 47 ? -16.528 -3.089 -26.774 1.00 23.01 47 TYR B N 1
ATOM 1621 C CA . TYR B 1 47 ? -15.120 -3.433 -26.941 1.00 21.93 47 TYR B CA 1
ATOM 1622 C C . TYR B 1 47 ? -14.448 -3.670 -25.586 1.00 19.79 47 TYR B C 1
ATOM 1623 O O . TYR B 1 47 ? -13.312 -4.175 -25.498 1.00 21.24 47 TYR B O 1
ATOM 1632 N N . GLY B 1 48 ? -15.195 -3.353 -24.543 1.00 15.58 48 GLY B N 1
ATOM 1633 C CA . GLY B 1 48 ? -14.719 -3.406 -23.176 1.00 14.22 48 GLY B CA 1
ATOM 1634 C C . GLY B 1 48 ? -14.842 -4.759 -22.521 1.00 10.65 48 GLY B C 1
ATOM 1635 O O . GLY B 1 48 ? -14.908 -5.802 -23.152 1.00 11.75 48 GLY B O 1
ATOM 1636 N N . PRO B 1 49 ? -14.916 -4.741 -21.192 1.00 8.96 49 PRO B N 1
ATOM 1637 C CA . PRO B 1 49 ? -14.946 -5.990 -20.513 1.00 7.45 49 PRO B CA 1
ATOM 1638 C C . PRO B 1 49 ? -16.132 -6.889 -20.914 1.00 6.93 49 PRO B C 1
ATOM 1639 O O . PRO B 1 49 ? -17.263 -6.401 -21.052 1.00 6.09 49 PRO B O 1
ATOM 1643 N N . GLN B 1 50 ? -15.884 -8.190 -21.018 1.00 4.65 50 GLN B N 1
ATOM 1644 C CA . GLN B 1 50 ? -16.964 -9.027 -21.441 1.00 5.37 50 GLN B CA 1
ATOM 1645 C C . GLN B 1 50 ? -16.638 -10.441 -21.129 1.00 4.82 50 GLN B C 1
ATOM 1646 O O . GLN B 1 50 ? -15.470 -10.834 -20.943 1.00 4.17 50 GLN B O 1
ATOM 1652 N N . GLY B 1 51 ? -17.709 -11.232 -21.055 1.00 3.92 51 GLY B N 1
ATOM 1653 C CA . GLY B 1 51 ? -17.567 -12.674 -20.791 1.00 5.41 51 GLY B CA 1
ATOM 1654 C C . GLY B 1 51 ? -18.109 -13.471 -21.980 1.00 3.84 51 GLY B C 1
ATOM 1655 O O . GLY B 1 51 ? -19.119 -13.096 -22.501 1.00 5.22 51 GLY B O 1
ATOM 1656 N N . HIS B 1 52 ? -17.495 -14.589 -22.338 1.00 3.93 52 HIS B N 1
ATOM 1657 C CA . HIS B 1 52 ? -17.906 -15.458 -23.430 1.00 4.81 52 HIS B CA 1
ATOM 1658 C C . HIS B 1 52 ? -18.200 -16.815 -22.784 1.00 4.11 52 HIS B C 1
ATOM 1659 O O . HIS B 1 52 ? -17.398 -17.318 -22.097 1.00 4.40 52 HIS B O 1
ATOM 1666 N N . PHE B 1 53 ? -19.342 -17.392 -23.105 1.00 5.60 53 PHE B N 1
ATOM 1667 C CA . PHE B 1 53 ? -19.747 -18.700 -22.600 1.00 3.06 53 PHE B CA 1
ATOM 1668 C C . PHE B 1 53 ? -20.061 -19.651 -23.738 1.00 3.44 53 PHE B C 1
ATOM 1669 O O . PHE B 1 53 ? -20.756 -19.300 -24.721 1.00 4.80 53 PHE B O 1
ATOM 1677 N N . PHE B 1 54 ? -19.496 -20.834 -23.636 1.00 4.51 54 PHE B N 1
ATOM 1678 C CA . PHE B 1 54 ? -19.668 -21.815 -24.713 1.00 3.12 54 PHE B CA 1
ATOM 1679 C C . PHE B 1 54 ? -20.184 -23.138 -24.048 1.00 3.28 54 PHE B C 1
ATOM 1680 O O . PHE B 1 54 ? -19.856 -23.456 -22.835 1.00 2.67 54 PHE B O 1
ATOM 1688 N N . PHE B 1 55 ? -21.027 -23.836 -24.822 1.00 3.83 55 PHE B N 1
ATOM 1689 C CA . PHE B 1 55 ? -21.772 -24.982 -24.269 1.00 3.57 55 PHE B CA 1
ATOM 1690 C C . PHE B 1 55 ? -21.480 -26.195 -25.141 1.00 4.14 55 PHE B C 1
ATOM 1691 O O . PHE B 1 55 ? -21.070 -26.080 -26.298 1.00 4.06 55 PHE B O 1
ATOM 1699 N N . ASN B 1 56 ? -21.689 -27.366 -24.540 1.00 5.09 56 ASN B N 1
ATOM 1700 C CA . ASN B 1 56 ? -21.652 -28.573 -25.327 1.00 4.35 56 ASN B CA 1
ATOM 1701 C C . ASN B 1 56 ? -22.946 -28.635 -26.093 1.00 6.37 56 ASN B C 1
ATOM 1702 O O . ASN B 1 56 ? -23.842 -27.776 -25.933 1.00 6.33 56 ASN B O 1
ATOM 1707 N N . ALA B 1 57 ? -23.054 -29.617 -26.973 1.00 5.46 57 ALA B N 1
ATOM 1708 C CA . ALA B 1 57 ? -24.310 -29.731 -27.695 1.00 5.93 57 ALA B CA 1
ATOM 1709 C C . ALA B 1 57 ? -25.575 -29.937 -26.836 1.00 5.63 57 ALA B C 1
ATOM 1710 O O . ALA B 1 57 ? -26.702 -29.584 -27.276 1.00 5.95 57 ALA B O 1
ATOM 1712 N N . ALA B 1 58 ? -25.418 -30.447 -25.610 1.00 4.42 58 ALA B N 1
ATOM 1713 C CA . ALA B 1 58 ? -26.492 -30.617 -24.660 1.00 5.03 58 ALA B CA 1
ATOM 1714 C C . ALA B 1 58 ? -26.875 -29.306 -23.936 1.00 5.04 58 ALA B C 1
ATOM 1715 O O . ALA B 1 58 ? -27.748 -29.296 -23.075 1.00 5.42 58 ALA B O 1
ATOM 1717 N N . ASP B 1 59 ? -26.275 -28.194 -24.364 1.00 5.71 59 ASP B N 1
ATOM 1718 C CA . ASP B 1 59 ? -26.541 -26.875 -23.692 1.00 3.82 59 ASP B CA 1
ATOM 1719 C C . ASP B 1 59 ? -26.170 -26.794 -22.198 1.00 5.49 59 ASP B C 1
ATOM 1720 O O . ASP B 1 59 ? -26.804 -26.094 -21.418 1.00 5.49 59 ASP B O 1
ATOM 1725 N N . LYS B 1 60 ? -25.093 -27.487 -21.847 1.00 4.13 60 LYS B N 1
ATOM 1726 C CA . LYS B 1 60 ? -24.452 -27.390 -20.556 1.00 6.04 60 LYS B CA 1
ATOM 1727 C C . LYS B 1 60 ? -23.168 -26.595 -20.667 1.00 4.68 60 LYS B C 1
ATOM 1728 O O . LYS B 1 60 ? -22.388 -26.806 -21.606 1.00 2.88 60 LYS B O 1
ATOM 1734 N N . LEU B 1 61 ? -22.923 -25.700 -19.693 1.00 2.98 61 LEU B N 1
ATOM 1735 C CA . LEU B 1 61 ? -21.697 -24.851 -19.784 1.00 3.41 61 LEU B CA 1
ATOM 1736 C C . LEU B 1 61 ? -20.403 -25.660 -19.676 1.00 3.67 61 LEU B C 1
ATOM 1737 O O . LEU B 1 61 ? -20.207 -26.397 -18.716 1.00 4.48 61 LEU B O 1
ATOM 1742 N N . ILE B 1 62 ? -19.525 -25.505 -20.684 1.00 2.84 62 ILE B N 1
ATOM 1743 C CA . ILE B 1 62 ? -18.255 -26.231 -20.666 1.00 3.28 62 ILE B CA 1
ATOM 1744 C C . ILE B 1 62 ? -17.099 -25.281 -20.741 1.00 2.17 62 ILE B C 1
ATOM 1745 O O . ILE B 1 62 ? -15.951 -25.740 -20.649 1.00 4.63 62 ILE B O 1
ATOM 1750 N N . HIS B 1 63 ? -17.341 -23.984 -20.945 1.00 2.41 63 HIS B N 1
ATOM 1751 C CA . HIS B 1 63 ? -16.200 -23.113 -21.284 1.00 3.17 63 HIS B CA 1
ATOM 1752 C C . HIS B 1 63 ? -16.536 -21.680 -20.881 1.00 3.61 63 HIS B C 1
ATOM 1753 O O . HIS B 1 63 ? -17.527 -21.145 -21.315 1.00 4.72 63 HIS B O 1
ATOM 1760 N N . LYS B 1 64 ? -15.703 -21.091 -20.026 1.00 3.78 64 LYS B N 1
ATOM 1761 C CA . LYS B 1 64 ? -15.846 -19.673 -19.621 1.00 4.40 64 LYS B CA 1
ATOM 1762 C C . LYS B 1 64 ? -14.622 -18.944 -20.142 1.00 4.39 64 LYS B C 1
ATOM 1763 O O . LYS B 1 64 ? -13.523 -19.451 -20.030 1.00 4.17 64 LYS B O 1
ATOM 1769 N N . ARG B 1 65 ? -14.817 -17.730 -20.618 1.00 3.94 65 ARG B N 1
ATOM 1770 C CA . ARG B 1 65 ? -13.679 -16.958 -21.014 1.00 4.06 65 ARG B CA 1
ATOM 1771 C C . ARG B 1 65 ? -14.015 -15.539 -20.659 1.00 2.85 65 ARG B C 1
ATOM 1772 O O . ARG B 1 65 ? -15.210 -15.115 -20.691 1.00 3.32 65 ARG B O 1
ATOM 1780 N N . GLN B 1 66 ? -12.973 -14.753 -20.474 1.00 2.58 66 GLN B N 1
ATOM 1781 C CA . GLN B 1 66 ? -13.238 -13.344 -20.194 1.00 3.85 66 GLN B CA 1
ATOM 1782 C C . GLN B 1 66 ? -12.149 -12.458 -20.718 1.00 5.47 66 GLN B C 1
ATOM 1783 O O . GLN B 1 66 ? -10.954 -12.854 -20.696 1.00 5.73 66 GLN B O 1
ATOM 1797 N N . GLU B 1 68 ? -10.757 -8.524 -20.160 1.00 10.37 68 GLU B N 1
ATOM 1798 C CA . GLU B 1 68 ? -10.898 -7.271 -19.385 1.00 11.71 68 GLU B CA 1
ATOM 1799 C C . GLU B 1 68 ? -11.866 -7.284 -18.180 1.00 10.08 68 GLU B C 1
ATOM 1800 O O . GLU B 1 68 ? -12.093 -6.232 -17.497 1.00 10.47 68 GLU B O 1
ATOM 1806 N N . LEU B 1 69 ? -12.460 -8.427 -17.820 1.00 6.93 69 LEU B N 1
ATOM 1807 C CA . LEU B 1 69 ? -13.197 -8.418 -16.548 1.00 6.37 69 LEU B CA 1
ATOM 1808 C C . LEU B 1 69 ? -12.273 -8.591 -15.381 1.00 6.77 69 LEU B C 1
ATOM 1809 O O . LEU B 1 69 ? -12.481 -8.023 -14.269 1.00 6.73 69 LEU B O 1
ATOM 1814 N N . PHE B 1 70 ? -11.242 -9.426 -15.600 1.00 5.67 70 PHE B N 1
ATOM 1815 C CA . PHE B 1 70 ? -10.157 -9.670 -14.623 1.00 6.82 70 PHE B CA 1
ATOM 1816 C C . PHE B 1 70 ? -8.855 -9.533 -15.398 1.00 5.18 70 PHE B C 1
ATOM 1817 O O . PHE B 1 70 ? -8.186 -10.529 -15.687 1.00 4.33 70 PHE B O 1
ATOM 1825 N N . PRO B 1 71 ? -8.446 -8.287 -15.647 1.00 5.96 71 PRO B N 1
ATOM 1826 C CA . PRO B 1 71 ? -7.180 -8.070 -16.334 1.00 8.28 71 PRO B CA 1
ATOM 1827 C C . PRO B 1 71 ? -5.934 -8.481 -15.521 1.00 7.53 71 PRO B C 1
ATOM 1828 O O . PRO B 1 71 ? -5.978 -8.581 -14.284 1.00 8.89 71 PRO B O 1
ATOM 1832 N N . ALA B 1 72 ? -4.840 -8.756 -16.239 1.00 7.95 72 ALA B N 1
ATOM 1833 C CA . ALA B 1 72 ? -3.550 -9.008 -15.579 1.00 5.89 72 ALA B CA 1
ATOM 1834 C C . ALA B 1 72 ? -3.269 -7.746 -14.776 1.00 5.29 72 ALA B C 1
ATOM 1835 O O . ALA B 1 72 ? -3.320 -6.642 -15.309 1.00 5.65 72 ALA B O 1
ATOM 1837 N N . PRO B 1 73 ? -2.997 -7.914 -13.477 1.00 6.49 73 PRO B N 1
ATOM 1838 C CA . PRO B 1 73 ? -2.950 -6.702 -12.677 1.00 7.90 73 PRO B CA 1
ATOM 1839 C C . PRO B 1 73 ? -1.727 -5.852 -12.918 1.00 7.01 73 PRO B C 1
ATOM 1840 O O . PRO B 1 73 ? -1.799 -4.628 -12.789 1.00 8.43 73 PRO B O 1
ATOM 1844 N N . LYS B 1 74 ? -0.611 -6.476 -13.254 1.00 6.93 74 LYS B N 1
ATOM 1845 C CA . LYS B 1 74 ? 0.676 -5.770 -13.469 1.00 7.57 74 LYS B CA 1
ATOM 1846 C C . LYS B 1 74 ? 1.329 -6.349 -14.725 1.00 9.10 74 LYS B C 1
ATOM 1847 O O . LYS B 1 74 ? 2.219 -7.161 -14.621 1.00 9.21 74 LYS B O 1
ATOM 1853 N N . PRO B 1 75 ? 0.843 -5.991 -15.916 1.00 8.72 75 PRO B N 1
ATOM 1854 C CA . PRO B 1 75 ? 1.415 -6.455 -17.235 1.00 9.87 75 PRO B CA 1
ATOM 1855 C C . PRO B 1 75 ? 2.870 -6.014 -17.353 1.00 10.21 75 PRO B C 1
ATOM 1856 O O . PRO B 1 75 ? 3.159 -4.811 -17.290 1.00 10.88 75 PRO B O 1
ATOM 1860 N N . THR B 1 76 ? 3.771 -6.978 -17.461 1.00 10.12 76 THR B N 1
ATOM 1861 C CA . THR B 1 76 ? 5.207 -6.697 -17.618 1.00 10.88 76 THR B CA 1
ATOM 1862 C C . THR B 1 76 ? 5.855 -7.745 -18.512 1.00 9.54 76 THR B C 1
ATOM 1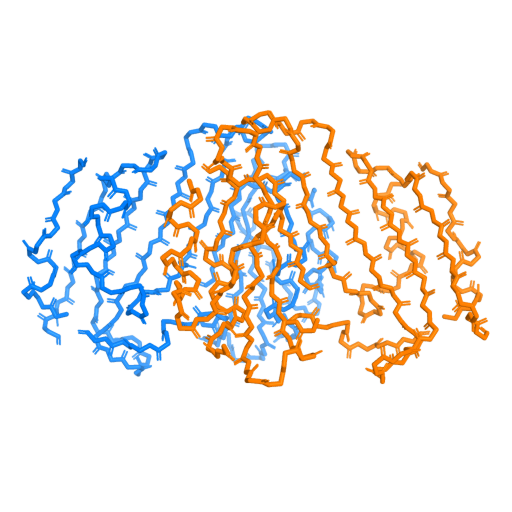863 O O . THR B 1 76 ? 7.083 -7.903 -18.543 1.00 10.42 76 THR B O 1
ATOM 1875 N N . ARG B 1 78 ? 7.770 -9.849 -21.153 1.00 10.10 78 ARG B N 1
ATOM 1876 C CA . ARG B 1 78 ? 8.940 -9.577 -21.994 1.00 11.60 78 ARG B CA 1
ATOM 1877 C C . ARG B 1 78 ? 9.427 -10.895 -22.617 1.00 10.93 78 ARG B C 1
ATOM 1878 O O . ARG B 1 78 ? 9.180 -12.027 -22.089 1.00 8.10 78 ARG B O 1
ATOM 1886 N N . LEU B 1 79 ? 10.151 -10.754 -23.736 1.00 10.57 79 LEU B N 1
ATOM 1887 C CA . LEU B 1 79 ? 10.560 -11.953 -24.413 1.00 9.86 79 LEU B CA 1
ATOM 1888 C C . LEU B 1 79 ? 11.475 -12.767 -23.577 1.00 9.74 79 LEU B C 1
ATOM 1889 O O . LEU B 1 79 ? 11.439 -14.000 -23.658 1.00 8.31 79 LEU B O 1
ATOM 1894 N N . ALA B 1 80 ? 12.235 -12.147 -22.663 1.00 12.29 80 ALA B N 1
ATOM 1895 C CA . ALA B 1 80 ? 13.128 -12.912 -21.782 1.00 13.12 80 ALA B CA 1
ATOM 1896 C C . ALA B 1 80 ? 12.377 -13.832 -20.812 1.00 13.23 80 ALA B C 1
ATOM 1897 O O . ALA B 1 80 ? 12.843 -14.902 -20.487 1.00 13.93 80 ALA B O 1
ATOM 1899 N N . THR B 1 81 ? 11.194 -13.396 -20.356 1.00 9.76 81 THR B N 1
ATOM 1900 C CA . THR B 1 81 ? 10.334 -14.226 -19.584 1.00 10.94 81 THR B CA 1
ATOM 1901 C C . THR B 1 81 ? 9.744 -15.320 -20.387 1.00 7.89 81 THR B C 1
ATOM 1902 O O . THR B 1 81 ? 9.798 -16.496 -19.965 1.00 7.01 81 THR B O 1
ATOM 1906 N N . TYR B 1 82 ? 9.300 -15.014 -21.612 1.00 8.26 82 TYR B N 1
ATOM 1907 C CA . TYR B 1 82 ? 8.638 -16.031 -22.437 1.00 7.11 82 TYR B CA 1
ATOM 1908 C C . TYR B 1 82 ? 9.665 -17.142 -22.687 1.00 7.89 82 TYR B C 1
ATOM 1909 O O . TYR B 1 82 ? 9.353 -18.339 -22.768 1.00 8.53 82 TYR B O 1
ATOM 1918 N N . ASN B 1 83 ? 10.919 -16.763 -22.843 1.00 8.19 83 ASN B N 1
ATOM 1919 C CA . ASN B 1 83 ? 11.935 -17.761 -23.155 1.00 9.90 83 ASN B CA 1
ATOM 1920 C C . ASN B 1 83 ? 12.177 -18.783 -22.044 1.00 11.72 83 ASN B C 1
ATOM 1921 O O . ASN B 1 83 ? 12.662 -19.887 -22.318 1.00 12.33 83 ASN B O 1
ATOM 1926 N N . LYS B 1 84 ? 11.866 -18.438 -20.779 1.00 13.35 84 LYS B N 1
ATOM 1927 C CA . LYS B 1 84 ? 11.941 -19.338 -19.669 1.00 13.84 84 LYS B CA 1
ATOM 1928 C C . LYS B 1 84 ? 10.854 -20.484 -19.730 1.00 13.77 84 LYS B C 1
ATOM 1929 O O . LYS B 1 84 ? 10.949 -21.467 -19.003 1.00 16.04 84 LYS B O 1
ATOM 1935 N N . THR B 1 85 ? 9.848 -20.353 -20.587 1.00 10.68 85 THR B N 1
ATOM 1936 C CA . THR B 1 85 ? 8.766 -21.338 -20.682 1.00 9.66 85 THR B CA 1
ATOM 1937 C C . THR B 1 85 ? 9.083 -22.405 -21.747 1.00 11.63 85 THR B C 1
ATOM 1938 O O . THR B 1 85 ? 9.782 -22.140 -22.731 1.00 9.38 85 THR B O 1
ATOM 1942 N N . GLN B 1 86 ? 8.548 -23.626 -21.555 1.00 12.83 86 GLN B N 1
ATOM 1943 C CA . GLN B 1 86 ? 8.667 -24.643 -22.608 1.00 13.51 86 GLN B CA 1
ATOM 1944 C C . GLN B 1 86 ? 7.476 -25.583 -22.529 1.00 12.67 86 GLN B C 1
ATOM 1945 O O . GLN B 1 86 ? 6.957 -25.819 -21.389 1.00 10.93 86 GLN B O 1
ATOM 1951 N N . THR B 1 87 ? 7.080 -26.155 -23.667 1.00 10.91 87 THR B N 1
ATOM 1952 C CA . THR B 1 87 ? 6.003 -27.097 -23.628 1.00 13.24 87 THR B CA 1
ATOM 1953 C C . THR B 1 87 ? 6.343 -28.284 -22.699 1.00 11.72 87 THR B C 1
ATOM 1954 O O . THR B 1 87 ? 7.537 -28.714 -22.538 1.00 9.61 87 THR B O 1
ATOM 1958 N N . GLY B 1 88 ? 5.272 -28.807 -22.094 1.00 11.22 88 GLY B N 1
ATOM 1959 C CA . GLY B 1 88 ? 5.337 -29.880 -21.088 1.00 10.66 88 GLY B CA 1
ATOM 1960 C C . GLY B 1 88 ? 5.610 -29.515 -19.679 1.00 11.89 88 GLY B C 1
ATOM 1961 O O . GLY B 1 88 ? 5.571 -30.405 -18.828 1.00 13.98 88 GLY B O 1
ATOM 1970 N N . THR B 1 90 ? 4.771 -28.042 -15.991 1.00 9.36 90 THR B N 1
ATOM 1971 C CA . THR B 1 90 ? 3.590 -28.102 -15.149 1.00 10.32 90 THR B CA 1
ATOM 1972 C C . THR B 1 90 ? 3.134 -26.691 -14.845 1.00 9.96 90 THR B C 1
ATOM 1973 O O . THR B 1 90 ? 3.889 -25.712 -15.077 1.00 10.44 90 THR B O 1
ATOM 1977 N N . GLU B 1 91 ? 1.928 -26.533 -14.302 1.00 8.67 91 GLU B N 1
ATOM 1978 C CA . GLU B 1 91 ? 1.550 -25.195 -13.840 1.00 9.61 91 GLU B CA 1
ATOM 1979 C C . GLU B 1 91 ? 2.536 -24.630 -12.794 1.00 9.37 91 GLU B C 1
ATOM 1980 O O . GLU B 1 91 ? 2.878 -23.445 -12.827 1.00 9.12 91 GLU B O 1
ATOM 1986 N N . ALA B 1 92 ? 3.006 -25.470 -11.880 1.00 10.86 92 ALA B N 1
ATOM 1987 C CA . ALA B 1 92 ? 3.899 -24.992 -10.826 1.00 10.73 92 ALA B CA 1
ATOM 1988 C C . ALA B 1 92 ? 5.200 -24.504 -11.468 1.00 11.24 92 ALA B C 1
ATOM 1989 O O . ALA B 1 92 ? 5.716 -23.474 -11.062 1.00 11.45 92 ALA B O 1
ATOM 1991 N N . GLN B 1 93 ? 5.699 -25.233 -12.476 1.00 9.03 93 GLN B N 1
ATOM 1992 C CA . GLN B 1 93 ? 6.949 -24.773 -13.219 1.00 10.09 93 GLN B CA 1
ATOM 1993 C C . GLN B 1 93 ? 6.753 -23.495 -13.989 1.00 10.16 93 GLN B C 1
ATOM 1994 O O . GLN B 1 93 ? 7.637 -22.619 -14.035 1.00 10.88 93 GLN B O 1
ATOM 2000 N N . PHE B 1 94 ? 5.565 -23.384 -14.610 1.00 8.94 94 PHE B N 1
ATOM 2001 C CA . PHE B 1 94 ? 5.196 -22.157 -15.301 1.00 8.30 94 PHE B CA 1
ATOM 2002 C C . PHE B 1 94 ? 5.147 -20.967 -14.391 1.00 7.53 94 PHE B C 1
ATOM 2003 O O . PHE B 1 94 ? 5.794 -19.928 -14.731 1.00 7.34 94 PHE B O 1
ATOM 2011 N N . TRP B 1 95 ? 4.468 -21.069 -13.213 1.00 7.51 95 TRP B N 1
ATOM 2012 C CA . TRP B 1 95 ? 4.366 -19.879 -12.385 1.00 9.10 95 TRP B CA 1
ATOM 2013 C C . TRP B 1 95 ? 5.681 -19.600 -11.625 1.00 11.87 95 TRP B C 1
ATOM 2014 O O . TRP B 1 95 ? 5.837 -18.563 -11.005 1.00 13.63 95 TRP B O 1
ATOM 2025 N N . ALA B 1 96 ? 6.630 -20.517 -11.662 1.00 14.02 96 ALA B N 1
ATOM 2026 C CA . ALA B 1 96 ? 7.949 -20.227 -11.148 1.00 14.24 96 ALA B CA 1
ATOM 2027 C C . ALA B 1 96 ? 8.727 -19.381 -12.131 1.00 15.06 96 ALA B C 1
ATOM 2028 O O . ALA B 1 96 ? 9.706 -18.695 -11.767 1.00 16.94 96 ALA B O 1
ATOM 2030 N N . ALA B 1 97 ? 8.345 -19.441 -13.388 1.00 12.90 97 ALA B N 1
ATOM 2031 C CA . ALA B 1 97 ? 9.088 -18.671 -14.377 1.00 14.87 97 ALA B CA 1
ATOM 2032 C C . ALA B 1 97 ? 8.404 -17.382 -14.717 1.00 14.55 97 ALA B C 1
ATOM 2033 O O . ALA B 1 97 ? 9.054 -16.404 -15.122 1.00 15.44 97 ALA B O 1
ATOM 2035 N N . VAL B 1 98 ? 7.085 -17.384 -14.621 1.00 12.55 98 VAL B N 1
ATOM 2036 C CA . VAL B 1 98 ? 6.290 -16.226 -15.114 1.00 11.25 98 VAL B CA 1
ATOM 2037 C C . VAL B 1 98 ? 5.449 -15.701 -13.944 1.00 10.64 98 VAL B C 1
ATOM 2038 O O . VAL B 1 98 ? 4.659 -16.468 -13.395 1.00 11.31 98 VAL B O 1
ATOM 2042 N N . PRO B 1 99 ? 5.596 -14.407 -13.538 1.00 8.31 99 PRO B N 1
ATOM 2043 C CA . PRO B 1 99 ? 4.815 -13.942 -12.354 1.00 10.53 99 PRO B CA 1
ATOM 2044 C C . PRO B 1 99 ? 3.312 -13.935 -12.680 1.00 10.42 99 PRO B C 1
ATOM 2045 O O . PRO B 1 99 ? 2.896 -13.436 -13.741 1.00 8.83 99 PRO B O 1
ATOM 2049 N N . SER B 1 100 ? 2.515 -14.461 -11.764 1.00 7.59 100 SER B N 1
ATOM 2050 C CA . SER B 1 100 ? 1.077 -14.511 -11.915 1.00 8.97 100 SER B CA 1
ATOM 2051 C C . SER B 1 100 ? 0.508 -13.142 -12.254 1.00 8.11 100 SER B C 1
ATOM 2052 O O . SER B 1 100 ? -0.420 -13.025 -13.070 1.00 9.62 100 SER B O 1
ATOM 2055 N N . ASP B 1 101 ? 1.056 -12.074 -11.667 1.00 8.39 101 ASP B N 1
ATOM 2056 C CA . ASP B 1 101 ? 0.493 -10.752 -11.872 1.00 8.09 101 ASP B CA 1
ATOM 2057 C C . ASP B 1 101 ? 0.570 -10.241 -13.297 1.00 6.58 101 ASP B C 1
ATOM 2058 O O . ASP B 1 101 ? -0.115 -9.307 -13.599 1.00 6.33 101 ASP B O 1
ATOM 2063 N N . THR B 1 102 ? 1.388 -10.815 -14.148 1.00 5.44 102 THR B N 1
ATOM 2064 C CA . THR B 1 102 ? 1.440 -10.350 -15.552 1.00 5.18 102 THR B CA 1
ATOM 2065 C C . THR B 1 102 ? 0.542 -11.136 -16.461 1.00 6.04 102 THR B C 1
ATOM 2066 O O . THR B 1 102 ? 0.553 -10.939 -17.701 1.00 7.14 102 THR B O 1
ATOM 2070 N N . CYS B 1 103 ? -0.209 -12.080 -15.888 1.00 5.78 103 CYS B N 1
ATOM 2071 C CA . CYS B 1 103 ? -1.123 -12.861 -16.818 1.00 6.62 103 CYS B CA 1
ATOM 2072 C C . CYS B 1 103 ? -2.570 -12.773 -16.407 1.00 6.60 103 CYS B C 1
ATOM 2073 O O . CYS B 1 103 ? -2.898 -12.716 -15.194 1.00 6.48 103 CYS B O 1
ATOM 2076 N N . SER B 1 104 ? -3.442 -12.832 -17.406 1.00 6.48 104 SER B N 1
ATOM 2077 C CA . SER B 1 104 ? -4.847 -12.909 -17.194 1.00 4.92 104 SER B CA 1
ATOM 2078 C C . SER B 1 104 ? -5.331 -14.337 -17.419 1.00 5.55 104 SER B C 1
ATOM 2079 O O . SER B 1 104 ? -4.848 -15.060 -18.318 1.00 5.73 104 SER B O 1
ATOM 2082 N N . ALA B 1 105 ? -6.214 -14.766 -16.542 1.00 4.47 105 ALA B N 1
ATOM 2083 C CA . ALA B 1 105 ? -6.939 -16.075 -16.691 1.00 4.54 105 ALA B CA 1
ATOM 2084 C C . ALA B 1 105 ? -7.988 -15.898 -17.815 1.00 5.00 105 ALA B C 1
ATOM 2085 O O . ALA B 1 105 ? -9.133 -15.476 -17.625 1.00 5.42 105 ALA B O 1
ATOM 2087 N N . LEU B 1 106 ? -7.562 -16.185 -19.020 1.00 5.58 106 LEU B N 1
ATOM 2088 C CA . LEU B 1 106 ? -8.395 -15.882 -20.188 1.00 3.32 106 LEU B CA 1
ATOM 2089 C C . LEU B 1 106 ? -9.521 -16.866 -20.250 1.00 2.47 106 LEU B C 1
ATOM 2090 O O . LEU B 1 106 ? -10.616 -16.460 -20.383 1.00 4.37 106 LEU B O 1
ATOM 2095 N N . ALA B 1 107 ? -9.278 -18.149 -20.156 1.00 2.97 107 ALA B N 1
ATOM 2096 C CA . ALA B 1 107 ? -10.376 -19.105 -20.329 1.00 2.89 107 ALA B CA 1
ATOM 2097 C C . ALA B 1 107 ? -10.145 -20.400 -19.582 1.00 3.32 107 ALA B C 1
ATOM 2098 O O . ALA B 1 107 ? -9.001 -20.794 -19.317 1.00 4.31 107 ALA B O 1
ATOM 2100 N N . GLU B 1 108 ? -11.251 -21.100 -19.271 1.00 4.04 108 GLU B N 1
ATOM 2101 C CA . GLU B 1 108 ? -11.231 -22.398 -18.583 1.00 4.37 108 GLU B CA 1
ATOM 2102 C C . GLU B 1 108 ? -12.254 -23.280 -19.245 1.00 3.76 108 GLU B C 1
ATOM 2103 O O . GLU B 1 108 ? -13.402 -22.865 -19.480 1.00 4.38 108 GLU B O 1
ATOM 2109 N N . GLN B 1 109 ? -11.864 -24.513 -19.529 1.00 4.50 109 GLN B N 1
ATOM 2110 C CA . GLN B 1 109 ? -12.771 -25.350 -20.303 1.00 6.07 109 GLN B CA 1
ATOM 2111 C C . GLN B 1 109 ? -12.711 -26.753 -19.759 1.00 4.03 109 GLN B C 1
ATOM 2112 O O . GLN B 1 109 ? -11.599 -27.300 -19.545 1.00 3.33 109 GLN B O 1
ATOM 2118 N N . TYR B 1 110 ? -13.887 -27.373 -19.703 1.00 2.48 110 TYR B N 1
ATOM 2119 C CA . TYR B 1 110 ? -14.001 -28.794 -19.396 1.00 3.41 110 TYR B CA 1
ATOM 2120 C C . TYR B 1 110 ? -14.880 -29.466 -20.382 1.00 4.72 110 TYR B C 1
ATOM 2121 O O . TYR B 1 110 ? -16.095 -29.652 -20.134 1.00 5.86 110 TYR B O 1
ATOM 2130 N N . PRO B 1 111 ? -14.328 -29.744 -21.589 1.00 4.51 111 PRO B N 1
ATOM 2131 C CA . PRO B 1 111 ? -15.060 -30.157 -22.814 1.00 6.10 111 PRO B CA 1
ATOM 2132 C C . PRO B 1 111 ? -15.901 -31.403 -22.535 1.00 4.74 111 PRO B C 1
ATOM 2133 O O . PRO B 1 111 ? -16.938 -31.609 -23.162 1.00 4.49 111 PRO B O 1
ATOM 2137 N N . ASN B 1 112 ? -15.424 -32.228 -21.607 1.00 3.54 112 ASN B N 1
ATOM 2138 C CA . ASN B 1 112 ? -16.090 -33.559 -21.356 1.00 2.99 112 ASN B CA 1
ATOM 2139 C C . ASN B 1 112 ? -17.014 -33.524 -20.103 1.00 4.36 112 ASN B C 1
ATOM 2140 O O . ASN B 1 112 ? -17.433 -34.569 -19.645 1.00 4.55 112 ASN B O 1
ATOM 2145 N N . TRP B 1 113 ? -17.399 -32.333 -19.637 1.00 3.61 113 TRP B N 1
ATOM 2146 C CA . TRP B 1 113 ? -18.241 -32.222 -18.431 1.00 5.31 113 TRP B CA 1
ATOM 2147 C C . TRP B 1 113 ? -19.430 -33.152 -18.650 1.00 5.29 113 TRP B C 1
ATOM 2148 O O . TRP B 1 113 ? -20.067 -33.159 -19.757 1.00 6.77 113 TRP B O 1
ATOM 2159 N N . PRO B 1 114 ? -19.798 -33.900 -17.598 1.00 5.02 114 PRO B N 1
ATOM 2160 C CA . PRO B 1 114 ? -19.376 -33.778 -16.203 1.00 4.57 114 PRO B CA 1
ATOM 2161 C C . PRO B 1 114 ? -18.003 -34.368 -15.805 1.00 5.01 114 PRO B C 1
ATOM 2162 O O . PRO B 1 114 ? -17.671 -34.341 -14.590 1.00 4.44 114 PRO B O 1
ATOM 2166 N N . ALA B 1 115 ? -17.304 -34.935 -16.788 1.00 5.78 115 ALA B N 1
ATOM 2167 C CA . ALA B 1 115 ? -15.942 -35.388 -16.530 1.00 3.97 115 ALA B CA 1
ATOM 2168 C C . ALA B 1 115 ? -15.025 -34.194 -16.717 1.00 4.64 115 ALA B C 1
ATOM 2169 O O . ALA B 1 115 ? -15.262 -33.311 -17.578 1.00 3.95 115 ALA B O 1
ATOM 2171 N N . THR B 1 116 ? -13.951 -34.210 -15.968 1.00 5.28 116 THR B N 1
ATOM 2172 C CA . THR B 1 116 ? -13.044 -33.056 -16.019 1.00 5.75 116 THR B CA 1
ATOM 2173 C C . THR B 1 116 ? -11.691 -33.281 -16.678 1.00 3.95 116 THR B C 1
ATOM 2174 O O . THR B 1 116 ? -10.825 -32.356 -16.675 1.00 4.16 116 THR B O 1
ATOM 2178 N N . ASN B 1 117 ? -11.451 -34.464 -17.219 1.00 4.87 117 ASN B N 1
ATOM 2179 C CA . ASN B 1 117 ? -10.262 -34.608 -18.108 1.00 6.00 117 ASN B CA 1
ATOM 2180 C C . ASN B 1 117 ? -10.284 -33.802 -19.401 1.00 6.27 117 ASN B C 1
ATOM 2181 O O . ASN B 1 117 ? -11.347 -33.372 -19.889 1.00 5.96 117 ASN B O 1
ATOM 2186 N N . GLY B 1 118 ? -9.098 -33.553 -19.973 1.00 5.39 118 GLY B N 1
ATOM 2187 C CA . GLY B 1 118 ? -9.078 -32.760 -21.195 1.00 7.95 118 GLY B CA 1
ATOM 2188 C C . GLY B 1 118 ? -9.331 -31.272 -20.910 1.00 5.66 118 GLY B C 1
ATOM 2189 O O . GLY B 1 118 ? -9.723 -30.498 -21.819 1.00 6.56 118 GLY B O 1
ATOM 2190 N N . ASN B 1 119 ? -9.105 -30.887 -19.651 1.00 5.16 119 ASN B N 1
ATOM 2191 C CA . ASN B 1 119 ? -9.286 -29.512 -19.177 1.00 5.76 119 ASN B CA 1
ATOM 2192 C C . ASN B 1 119 ? -8.314 -28.613 -19.845 1.00 4.99 119 ASN B C 1
ATOM 2193 O O . ASN B 1 119 ? -7.086 -28.927 -19.912 1.00 5.91 119 ASN B O 1
ATOM 2198 N N . LEU B 1 120 ? -8.806 -27.488 -20.327 1.00 4.60 120 LEU B N 1
ATOM 2199 C CA . LEU B 1 120 ? -7.872 -26.533 -20.972 1.00 7.47 120 LEU B CA 1
ATOM 2200 C C . LEU B 1 120 ? -7.923 -25.263 -20.151 1.00 6.41 120 LEU B C 1
ATOM 2201 O O . LEU B 1 120 ? -9.022 -24.751 -19.876 1.00 5.18 120 LEU B O 1
ATOM 2206 N N . ARG B 1 121 ? -6.734 -24.736 -19.830 1.00 3.97 121 ARG B N 1
ATOM 2207 C CA . ARG B 1 121 ? -6.640 -23.545 -19.001 1.00 6.77 121 ARG B CA 1
ATOM 2208 C C . ARG B 1 121 ? -5.735 -22.616 -19.738 1.00 5.17 121 ARG B C 1
ATOM 2209 O O . ARG B 1 121 ? -4.582 -22.946 -20.018 1.00 7.04 121 ARG B O 1
ATOM 2217 N N . GLU B 1 122 ? -6.292 -21.471 -20.124 1.00 4.22 122 GLU B N 1
ATOM 2218 C CA . GLU B 1 122 ? -5.564 -20.564 -20.993 1.00 5.85 122 GLU B CA 1
ATOM 2219 C C . GLU B 1 122 ? -5.261 -19.250 -20.299 1.00 4.51 122 GLU B C 1
ATOM 2220 O O . GLU B 1 122 ? -6.063 -18.712 -19.552 1.00 5.66 122 GLU B O 1
ATOM 2226 N N . TYR B 1 123 ? -4.073 -18.727 -20.576 1.00 4.24 123 TYR B N 1
ATOM 2227 C CA . TYR B 1 123 ? -3.621 -17.441 -20.147 1.00 3.81 123 TYR B CA 1
ATOM 2228 C C . TYR B 1 123 ? -3.119 -16.541 -21.209 1.00 5.26 123 TYR B C 1
ATOM 2229 O O . TYR B 1 123 ? -2.607 -16.991 -22.209 1.00 5.32 123 TYR B O 1
ATOM 2238 N N . VAL B 1 124 ? -3.285 -15.250 -21.000 1.00 5.17 124 VAL B N 1
ATOM 2239 C CA A VAL B 1 124 ? -2.695 -14.257 -21.886 0.55 5.40 124 VAL B CA 1
ATOM 2240 C CA B VAL B 1 124 ? -2.704 -14.252 -21.878 0.15 5.47 124 VAL B CA 1
ATOM 2241 C CA C VAL B 1 124 ? -2.677 -14.280 -21.871 0.30 5.73 124 VAL B CA 1
ATOM 2242 C C . VAL B 1 124 ? -1.869 -13.362 -20.982 1.00 6.41 124 VAL B C 1
ATOM 2243 O O . VAL B 1 124 ? -2.338 -12.960 -19.906 1.00 7.86 124 VAL B O 1
ATOM 2253 N N . CYS B 1 125 ? -0.641 -13.073 -21.409 1.00 7.91 125 CYS B N 1
ATOM 2254 C CA . CYS B 1 125 ? 0.251 -12.300 -20.592 1.00 7.76 125 CYS B CA 1
ATOM 2255 C C . CYS B 1 125 ? 0.765 -11.130 -21.401 1.00 6.79 125 CYS B C 1
ATOM 2256 O O . CYS B 1 125 ? 1.743 -11.232 -22.141 1.00 6.22 125 CYS B O 1
ATOM 2259 N N . PRO B 1 126 ? 0.134 -9.991 -21.190 1.00 6.49 126 PRO B N 1
ATOM 2260 C CA . PRO B 1 126 ? 0.516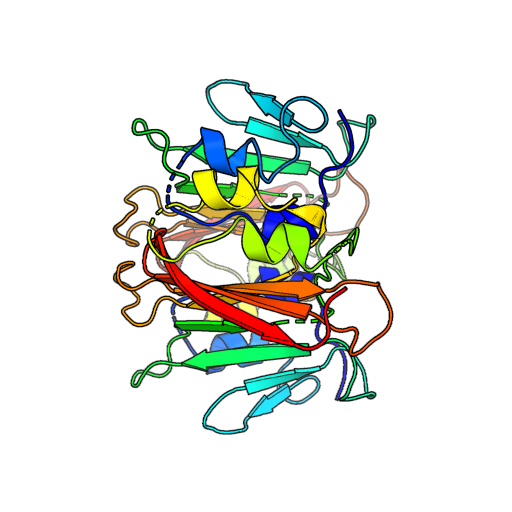 -8.823 -21.968 1.00 4.45 126 PRO B CA 1
ATOM 2261 C C . PRO B 1 126 ? 1.746 -8.087 -21.402 1.00 4.49 126 PRO B C 1
ATOM 2262 O O . PRO B 1 126 ? 2.091 -8.183 -20.194 1.00 6.11 126 PRO B O 1
ATOM 2266 N N . SER B 1 127 ? 2.354 -7.320 -22.264 1.00 6.06 127 SER B N 1
ATOM 2267 C CA . SER B 1 127 ? 3.556 -6.522 -21.972 1.00 4.84 127 SER B CA 1
ATOM 2268 C C . SER B 1 127 ? 3.107 -5.167 -21.346 1.00 7.32 127 SER B C 1
ATOM 2269 O O . SER B 1 127 ? 3.877 -4.493 -20.644 1.00 8.30 127 SER B O 1
ATOM 2272 N N . LYS B 1 128 ? 1.865 -4.773 -21.577 1.00 5.94 128 LYS B N 1
ATOM 2273 C CA . LYS B 1 128 ? 1.355 -3.568 -20.918 1.00 7.90 128 LYS B CA 1
ATOM 2274 C C . LYS B 1 128 ? -0.147 -3.631 -20.937 1.00 10.20 128 LYS B C 1
ATOM 2275 O O . LYS B 1 128 ? -0.722 -4.475 -21.595 1.00 10.84 128 LYS B O 1
ATOM 2281 N N . ALA B 1 129 ? -0.768 -2.704 -20.226 1.00 11.26 129 ALA B N 1
ATOM 2282 C CA . ALA B 1 129 ? -2.212 -2.705 -20.031 1.00 13.09 129 ALA B CA 1
ATOM 2283 C C . ALA B 1 129 ? -3.017 -2.244 -21.218 1.00 16.46 129 ALA B C 1
ATOM 2284 O O . ALA B 1 129 ? -4.237 -2.548 -21.303 1.00 18.35 129 ALA B O 1
ATOM 2286 N N . GLU B 1 130 ? -2.398 -1.517 -22.149 1.00 17.53 130 GLU B N 1
ATOM 2287 C CA . GLU B 1 130 ? -3.164 -0.927 -23.292 1.00 20.73 130 GLU B CA 1
ATOM 2288 C C . GLU B 1 130 ? -3.762 -2.021 -24.201 1.00 22.32 130 GLU B C 1
ATOM 2289 O O . GLU B 1 130 ? -3.139 -3.062 -24.389 1.00 22.51 130 GLU B O 1
ATOM 2295 N N . ARG B 1 131 ? -4.964 -1.792 -24.769 1.00 23.21 131 ARG B N 1
ATOM 2296 C CA . ARG B 1 131 ? -5.725 -2.849 -25.479 1.00 25.30 131 ARG B CA 1
ATOM 2297 C C . ARG B 1 131 ? -5.032 -3.756 -26.548 1.00 24.36 131 ARG B C 1
ATOM 2298 O O . ARG B 1 131 ? -5.192 -4.987 -26.587 1.00 24.23 131 ARG B O 1
ATOM 2306 N N . PHE B 1 132 ? -4.288 -3.165 -27.434 1.00 23.39 132 PHE B N 1
ATOM 2307 C CA . PHE B 1 132 ? -3.679 -4.041 -28.428 1.00 25.08 132 PHE B CA 1
ATOM 2308 C C . PHE B 1 132 ? -2.254 -4.477 -28.133 1.00 24.12 132 PHE B C 1
ATOM 2309 O O . PHE B 1 132 ? -1.415 -4.588 -29.067 1.00 26.04 132 PHE B O 1
ATOM 2317 N N . ALA B 1 133 ? -1.974 -4.778 -26.862 1.00 21.35 133 ALA B N 1
ATOM 2318 C CA . ALA B 1 133 ? -0.570 -4.930 -26.456 1.00 18.76 133 ALA B CA 1
ATOM 2319 C C . ALA B 1 133 ? 0.076 -6.242 -26.889 1.00 16.14 133 ALA B C 1
ATOM 2320 O O . ALA B 1 133 ? -0.587 -7.313 -26.915 1.00 14.44 133 ALA B O 1
ATOM 2322 N N . PRO B 1 134 ? 1.377 -6.161 -27.219 1.00 14.38 134 PRO B N 1
ATOM 2323 C CA . PRO B 1 134 ? 2.130 -7.381 -27.507 1.00 11.79 134 PRO B CA 1
ATOM 2324 C C . PRO B 1 134 ? 1.958 -8.299 -26.343 1.00 11.84 134 PRO B C 1
ATOM 2325 O O . PRO B 1 134 ? 1.994 -7.796 -25.206 1.00 12.27 134 PRO B O 1
ATOM 2329 N N . SER B 1 135 ? 1.777 -9.605 -26.578 1.00 10.71 135 SER B N 1
ATOM 2330 C CA . SER B 1 135 ? 1.441 -10.534 -25.474 1.00 11.84 135 SER B CA 1
ATOM 2331 C C . SER B 1 135 ? 1.984 -11.948 -25.707 1.00 10.01 135 SER B C 1
ATOM 2332 O O . SER B 1 135 ? 2.326 -12.296 -26.868 1.00 9.33 135 SER B O 1
ATOM 2335 N N . ALA B 1 136 ? 2.059 -12.762 -24.634 1.00 7.67 136 ALA B N 1
ATOM 2336 C CA . ALA B 1 136 ? 2.309 -14.210 -24.782 1.00 6.29 136 ALA B CA 1
ATOM 2337 C C . ALA B 1 136 ? 0.965 -14.902 -24.514 1.00 5.81 136 ALA B C 1
ATOM 2338 O O . ALA B 1 136 ? 0.081 -14.294 -23.901 1.00 6.90 136 ALA B O 1
ATOM 2340 N N . TYR B 1 137 ? 0.822 -16.134 -24.979 1.00 5.58 137 TYR B N 1
ATOM 2341 C CA . TYR B 1 137 ? -0.455 -16.916 -24.969 1.00 6.47 137 TYR B CA 1
ATOM 2342 C C . TYR B 1 137 ? -0.053 -18.321 -24.637 1.00 4.66 137 TYR B C 1
ATOM 2343 O O . TYR B 1 137 ? 0.927 -18.913 -25.192 1.00 6.41 137 TYR B O 1
ATOM 2352 N N . PHE B 1 138 ? -0.744 -18.873 -23.633 1.00 5.29 138 PHE B N 1
ATOM 2353 C CA . PHE B 1 138 ? -0.361 -20.205 -23.097 1.00 5.35 138 PHE B CA 1
ATOM 2354 C C . PHE B 1 138 ? -1.582 -21.030 -22.818 1.00 5.58 138 PHE B C 1
ATOM 2355 O O . PHE B 1 138 ? -2.597 -20.469 -22.313 1.00 6.94 138 PHE B O 1
ATOM 2363 N N . THR B 1 139 ? -1.513 -22.347 -23.136 1.00 5.22 139 THR B N 1
ATOM 2364 C CA . THR B 1 139 ? -2.644 -23.250 -22.870 1.00 3.52 139 THR B CA 1
ATOM 2365 C C . THR B 1 139 ? -2.111 -24.426 -22.213 1.00 4.07 139 THR B C 1
ATOM 2366 O O . THR B 1 139 ? -1.102 -24.967 -22.663 1.00 5.49 139 THR B O 1
ATOM 2370 N N . PHE B 1 140 ? -2.690 -24.771 -21.035 1.00 4.04 140 PHE B N 1
ATOM 23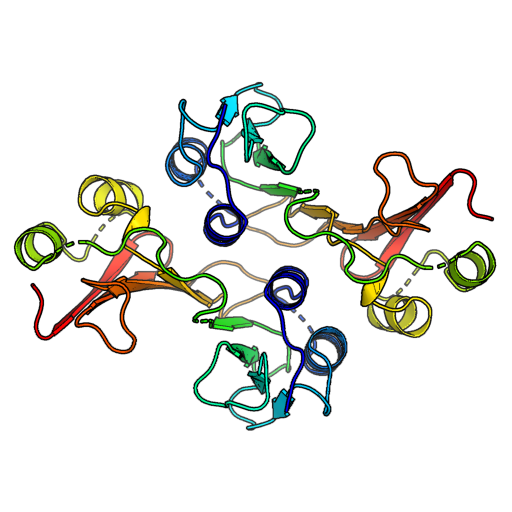71 C CA . PHE B 1 140 ? -2.331 -26.010 -20.421 1.00 4.44 140 PHE B CA 1
ATOM 2372 C C . PHE B 1 140 ? -3.449 -26.996 -20.585 1.00 4.53 140 PHE B C 1
ATOM 2373 O O . PHE B 1 140 ? -4.616 -26.647 -20.478 1.00 6.18 140 PHE B O 1
ATOM 2381 N N . THR B 1 141 ? -3.083 -28.253 -20.802 1.00 4.55 141 THR B N 1
ATOM 2382 C CA . THR B 1 141 ? -4.030 -29.339 -20.908 1.00 5.73 141 THR B CA 1
ATOM 2383 C C . THR B 1 141 ? -3.827 -30.265 -19.722 1.00 7.48 141 THR B C 1
ATOM 2384 O O . THR B 1 141 ? -2.771 -30.839 -19.540 1.00 7.14 141 THR B O 1
ATOM 2388 N N . ASP B 1 142 ? -4.852 -30.405 -18.902 1.00 8.18 142 ASP B N 1
ATOM 2389 C CA . ASP B 1 142 ? -4.724 -31.206 -17.690 1.00 8.25 142 ASP B CA 1
ATOM 2390 C C . ASP B 1 142 ? -3.407 -30.893 -16.909 1.00 9.30 142 ASP B C 1
ATOM 2391 O O . ASP B 1 142 ? -2.740 -31.791 -16.420 1.00 11.38 142 ASP B O 1
ATOM 2396 N N . GLY B 1 143 ? -3.048 -29.617 -16.850 1.00 9.17 143 GLY B N 1
ATOM 2397 C CA . GLY B 1 143 ? -1.963 -29.148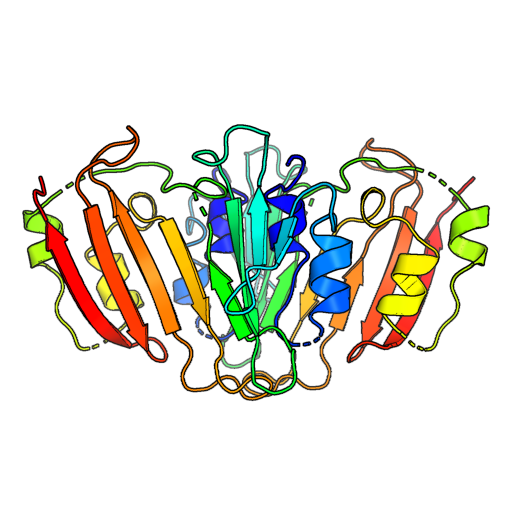 -15.984 1.00 6.52 143 GLY B CA 1
ATOM 2398 C C . GLY B 1 143 ? -0.588 -29.100 -16.664 1.00 7.04 143 GLY B C 1
ATOM 2399 O O . GLY B 1 143 ? 0.387 -28.757 -16.026 1.00 8.77 143 GLY B O 1
ATOM 2400 N N . LYS B 1 144 ? -0.501 -29.392 -17.952 1.00 6.31 144 LYS B N 1
ATOM 2401 C CA . LYS B 1 144 ? 0.813 -29.416 -18.653 1.00 6.81 144 LYS B CA 1
ATOM 2402 C C . LYS B 1 144 ? 0.775 -28.462 -19.855 1.00 6.18 144 LYS B C 1
ATOM 2403 O O . LYS B 1 144 ? -0.222 -28.428 -20.618 1.00 7.17 144 LYS B O 1
ATOM 2409 N N . LEU B 1 145 ? 1.849 -27.712 -20.077 1.00 5.24 145 LEU B N 1
ATOM 2410 C CA . LEU B 1 145 ? 1.800 -26.703 -21.071 1.00 6.99 145 LEU B CA 1
ATOM 2411 C C . LEU B 1 145 ? 1.809 -27.308 -22.499 1.00 8.82 145 LEU B C 1
ATOM 2412 O O . LEU B 1 145 ? 2.793 -27.995 -22.949 1.00 11.08 145 LEU B O 1
ATOM 2417 N N . THR B 1 146 ? 0.745 -27.063 -23.249 1.00 7.18 146 THR B N 1
ATOM 2418 C CA . THR B 1 146 ? 0.601 -27.655 -24.571 1.00 9.14 146 THR B CA 1
ATOM 2419 C C . THR B 1 146 ? 0.682 -26.690 -25.743 1.00 10.02 146 THR B C 1
ATOM 2420 O O . THR B 1 146 ? 1.010 -27.108 -26.864 1.00 10.20 146 THR B O 1
ATOM 2424 N N . SER B 1 147 ? 0.411 -25.414 -25.486 1.00 9.74 147 SER B N 1
ATOM 2425 C CA . SER B 1 147 ? 0.572 -24.373 -26.513 1.00 9.77 147 SER B CA 1
ATOM 2426 C C . SER B 1 147 ? 1.265 -23.156 -25.895 1.00 8.64 147 SER B C 1
ATOM 2427 O O . SER B 1 147 ? 0.964 -22.772 -24.754 1.00 7.37 147 SER B O 1
ATOM 2430 N N . ARG B 1 148 ? 2.248 -22.596 -26.584 1.00 8.67 148 ARG B N 1
ATOM 2431 C CA . ARG B 1 148 ? 2.906 -21.360 -26.125 1.00 8.46 148 ARG B CA 1
ATOM 2432 C C . ARG B 1 148 ? 3.197 -20.578 -27.400 1.00 6.71 148 ARG B C 1
ATOM 2433 O O . ARG B 1 148 ? 3.632 -21.131 -28.437 1.00 9.38 148 ARG B O 1
ATOM 2441 N N . SER B 1 149 ? 2.929 -19.303 -27.334 1.00 6.55 149 SER B N 1
ATOM 2442 C CA . SER B 1 149 ? 3.110 -18.421 -28.527 1.00 8.16 149 SER B CA 1
ATOM 2443 C C . SER B 1 149 ? 3.272 -16.983 -28.079 1.00 8.33 149 SER B C 1
ATOM 2444 O O . SER B 1 149 ? 2.926 -16.598 -26.903 1.00 5.88 149 SER B O 1
ATOM 2447 N N . GLN B 1 150 ? 3.846 -16.147 -28.944 1.00 9.62 150 GLN B N 1
ATOM 2448 C CA . GLN B 1 150 ? 3.889 -14.699 -28.543 1.00 10.26 150 GLN B CA 1
ATOM 2449 C C . GLN B 1 150 ? 3.847 -13.842 -29.746 1.00 11.19 150 GLN B C 1
ATOM 2450 O O . GLN B 1 150 ? 4.378 -14.246 -30.775 1.00 12.46 150 GLN B O 1
ATOM 2456 N N . SER B 1 151 ? 3.228 -12.670 -29.633 1.00 13.07 151 SER B N 1
ATOM 2457 C CA . SER B 1 151 ? 3.177 -11.744 -30.756 1.00 13.84 151 SER B CA 1
ATOM 2458 C C . SER B 1 151 ? 3.886 -10.448 -30.399 1.00 14.35 151 SER B C 1
ATOM 2459 O O . SER B 1 151 ? 3.447 -9.675 -29.499 1.00 13.55 151 SER B O 1
ATOM 2462 N N . GLN B 1 152 ? 4.993 -10.214 -31.090 1.00 13.01 152 GLN B N 1
ATOM 2463 C CA . GLN B 1 152 ? 5.774 -8.954 -30.987 1.00 13.21 152 GLN B CA 1
ATOM 2464 C C . GLN B 1 152 ? 6.227 -8.485 -29.606 1.00 12.83 152 GLN B C 1
ATOM 2465 O O . GLN B 1 152 ? 6.383 -7.265 -29.379 1.00 12.48 152 GLN B O 1
ATOM 2471 N N . LEU B 1 153 ? 6.462 -9.429 -28.686 1.00 12.15 153 LEU B N 1
ATOM 2472 C CA . LEU B 1 153 ? 7.028 -9.084 -27.367 1.00 11.27 153 LEU B CA 1
ATOM 2473 C C . LEU B 1 153 ? 8.409 -8.442 -27.557 1.00 13.13 153 LEU B C 1
ATOM 2474 O O . LEU B 1 153 ? 9.208 -8.906 -28.341 1.00 11.93 153 LEU B O 1
ATOM 2479 N N . PRO B 1 154 ? 8.713 -7.410 -26.779 1.00 15.93 154 PRO B N 1
ATOM 2480 C CA . PRO B 1 154 ? 9.977 -6.723 -26.841 1.00 18.49 154 PRO B CA 1
ATOM 2481 C C . PRO B 1 154 ? 11.003 -7.468 -25.987 1.00 21.71 154 PRO B C 1
ATOM 2482 O O . PRO B 1 154 ? 10.702 -8.221 -25.010 1.00 23.71 154 PRO B O 1
#

Foldseek 3Di:
DADFAPVLLVVDDFFAQVVNLVSRPHPVFWDCPPQWIWGDHHPPSVAWIKIFGAAPRRTTFKIFTVNFALQDFAFVVLLVCDDFWAVVSNCVSPPSSQKDFGMWGQRPPVPRAQIKTKIWGAHDDDPPGWTKIWIDHVGTTHDIDTPDTD/DAQFAPVLLVVDDFFALVVNCVSRPHPVFWDCPPQWIKGDHDPPNVAWIKIFGAAPVRTTFKIFINNFALQFQAFVVLLVLDDFWAVVSNCVRPPSSQKDFGMWGQRPPVDRAQIKTKIWGFRDDDPPGWIWIWIDGPGTTDDIGTGPGD

InterPro domains:
  IPR009099 Beta-lactamase-inhibitor protein BLIP [PF07467] (33-153)
  IPR009099 Beta-lactamase-inhibitor protein BLIP [PIRSF009292] (1-182)
  IPR024221 Beta-lactamase-inhibitor protein BLIP domain superfamily [SSF55648] (29-182)

CATH classification: 3.10.450.730

Radius of gyration: 19.23 Å; Cα contacts (8 Å, |Δi|>4): 714; chains: 2; bounding box: 55×36×42 Å

Sequence (300 aa):
YTGFTPERYNKIQFGDRTLVWQLAGADQSCSDQVERIICYNNPDHYGPQGHFFFNAADKLIHKRQELFPAPKPTRLATYNKTQTGTEAQFWAAVPSDTCSALAEQYPNWPATNGNLREYVCPSKAERFAPSAYFTFTDGKLTSRSQSQLPYTGFTPERYNKIQFGDRTLVWQQLAGADQSCSDQVERIICYNNPDHYGPQGHFFFNAADKLIHKRQELFPAPKPTRLATYNKTQTGTEAQFWAAVPSDTCSALAEQYPNWPATNGNLREYVVVCPSKAERFAPSAYFTFTDGKLTSRSQSQLP